Protein AF-N8VLY7-F1 (afdb_monomer)

Radius of gyration: 19.01 Å; Cα contacts (8 Å, |Δi|>4): 246; chains: 1; bounding box: 43×50×46 Å

Solvent-accessible surface area (backbone atoms only — not comparable to full-atom values): 11702 Å² total; per-residue (Å²): 130,82,80,86,64,68,32,38,41,89,72,88,74,54,96,58,41,43,76,34,38,90,85,68,65,76,90,64,50,82,35,84,40,76,48,76,81,44,76,42,62,48,98,86,71,48,79,73,49,45,43,57,52,63,30,38,13,31,87,87,70,44,60,46,47,39,35,28,64,87,78,71,40,76,53,87,72,63,73,68,27,58,34,82,81,72,66,85,82,65,74,45,75,69,52,49,52,54,50,51,52,48,51,50,56,54,48,44,75,56,40,37,85,92,44,58,77,61,10,61,68,42,67,75,39,56,63,41,47,62,40,76,43,96,88,68,49,76,48,76,46,35,67,67,56,47,53,58,51,54,53,51,55,66,51,42,94,72,78,80,86,88,79,69,70,73,62,59,50,47,64,65,50,44,70,79,80,61,90,60,73,59,70,55,74,78,81,134

Structure (mmCIF, N/CA/C/O backbone):
data_AF-N8VLY7-F1
#
_entry.id   AF-N8VLY7-F1
#
loop_
_atom_site.group_PDB
_atom_site.id
_atom_site.type_symbol
_atom_site.label_atom_id
_atom_site.label_alt_id
_atom_site.label_comp_id
_atom_site.label_asym_id
_atom_site.label_entity_id
_atom_site.label_seq_id
_atom_site.pdbx_PDB_ins_code
_atom_site.Cartn_x
_atom_site.Cartn_y
_atom_site.Cartn_z
_atom_site.occupancy
_atom_site.B_iso_or_equiv
_atom_site.auth_seq_id
_atom_site.auth_comp_id
_atom_site.auth_asym_id
_atom_site.auth_atom_id
_atom_site.pdbx_PDB_model_num
ATOM 1 N N . MET A 1 1 ? 8.941 13.083 -22.404 1.00 44.31 1 MET A N 1
ATOM 2 C CA . MET A 1 1 ? 8.802 12.433 -21.093 1.00 44.31 1 MET A CA 1
ATOM 3 C C . MET A 1 1 ? 7.342 12.568 -20.745 1.00 44.31 1 MET A C 1
ATOM 5 O O . MET A 1 1 ? 6.871 13.695 -20.662 1.00 44.31 1 MET A O 1
ATOM 9 N N . THR A 1 2 ? 6.619 11.454 -20.742 1.00 55.00 2 THR A N 1
ATOM 10 C CA . THR A 1 2 ? 5.304 11.354 -20.106 1.00 55.00 2 THR A CA 1
ATOM 11 C C . THR A 1 2 ? 5.490 11.777 -18.651 1.00 55.00 2 THR A C 1
ATOM 13 O O . THR A 1 2 ? 6.461 11.367 -18.021 1.00 55.00 2 THR A O 1
ATOM 16 N N . GLU A 1 3 ? 4.675 12.712 -18.166 1.00 70.81 3 GLU A N 1
ATOM 17 C CA . GLU A 1 3 ? 4.737 13.125 -16.763 1.00 70.81 3 GLU A CA 1
ATOM 18 C C . GLU A 1 3 ? 4.365 11.917 -15.896 1.00 70.81 3 GLU A C 1
ATOM 20 O O . GLU A 1 3 ? 3.273 11.373 -16.055 1.00 70.81 3 GLU A O 1
ATOM 25 N N . THR A 1 4 ? 5.277 11.478 -15.025 1.00 78.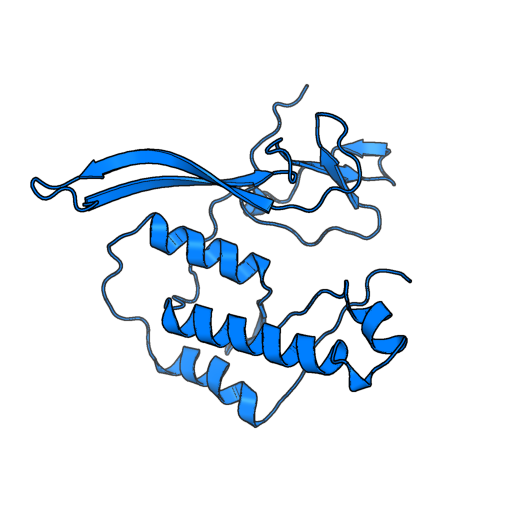19 4 THR A N 1
ATOM 26 C CA . THR A 1 4 ? 5.047 10.358 -14.105 1.00 78.19 4 THR A CA 1
ATOM 27 C C . THR A 1 4 ? 3.865 10.686 -13.199 1.00 78.19 4 THR A C 1
ATOM 29 O O . THR A 1 4 ? 3.908 11.648 -12.427 1.00 78.19 4 THR A O 1
ATOM 32 N N . GLN A 1 5 ? 2.792 9.904 -13.307 1.00 88.38 5 GLN A N 1
ATOM 33 C CA . GLN A 1 5 ? 1.601 10.073 -12.482 1.00 88.38 5 GLN A CA 1
ATOM 34 C C . GLN A 1 5 ? 1.769 9.359 -11.134 1.00 88.38 5 GLN A C 1
ATOM 36 O O . GLN A 1 5 ? 2.373 8.287 -11.077 1.00 88.38 5 GLN A O 1
ATOM 41 N N . PRO A 1 6 ? 1.245 9.927 -10.033 1.00 90.81 6 PRO A N 1
ATOM 42 C CA . PRO A 1 6 ? 1.350 9.304 -8.722 1.00 90.81 6 PRO A CA 1
ATOM 43 C C . PRO A 1 6 ? 0.508 8.027 -8.653 1.00 90.81 6 PRO A C 1
ATOM 45 O O . PRO A 1 6 ? -0.702 8.053 -8.873 1.00 90.81 6 PRO A O 1
ATOM 48 N N . ILE A 1 7 ? 1.151 6.925 -8.280 1.00 92.81 7 ILE A N 1
ATOM 49 C CA . ILE A 1 7 ? 0.500 5.639 -8.019 1.00 92.81 7 ILE A CA 1
ATOM 50 C C . ILE A 1 7 ? -0.117 5.696 -6.625 1.00 92.81 7 ILE A C 1
ATOM 52 O O . ILE A 1 7 ? 0.584 5.960 -5.653 1.00 92.81 7 ILE A O 1
ATOM 56 N N . ARG A 1 8 ? -1.420 5.465 -6.505 1.00 91.44 8 ARG A N 1
ATOM 57 C CA . ARG A 1 8 ? -2.160 5.533 -5.236 1.00 91.44 8 ARG A CA 1
ATOM 58 C C . ARG A 1 8 ? -2.463 4.162 -4.643 1.00 91.44 8 ARG A C 1
ATOM 60 O O . ARG A 1 8 ? -2.649 4.075 -3.434 1.00 91.44 8 ARG A O 1
ATOM 67 N N . GLN A 1 9 ? -2.476 3.122 -5.472 1.00 90.38 9 GLN A N 1
ATOM 68 C CA . GLN A 1 9 ? -2.708 1.734 -5.071 1.00 90.38 9 GLN A CA 1
ATOM 69 C C . GLN A 1 9 ? -1.658 0.846 -5.728 1.00 90.38 9 GLN A C 1
ATOM 71 O O . GLN A 1 9 ? -1.343 1.053 -6.902 1.00 90.38 9 GLN A O 1
ATOM 76 N N . LEU A 1 10 ? -1.126 -0.141 -5.007 1.00 89.62 10 LEU A N 1
ATOM 77 C CA . LEU A 1 10 ? -0.202 -1.091 -5.630 1.00 89.62 10 LEU A CA 1
ATOM 78 C C . LEU A 1 10 ? -0.963 -2.151 -6.441 1.00 89.62 10 LEU A C 1
ATOM 80 O O . LEU A 1 10 ? -1.831 -2.828 -5.883 1.00 89.62 10 LEU A O 1
ATOM 84 N N . PRO A 1 11 ? -0.637 -2.335 -7.734 1.00 87.81 11 PRO A N 1
ATOM 85 C CA . PRO A 1 11 ? -1.044 -3.514 -8.478 1.00 87.81 11 PRO A CA 1
ATOM 86 C C . PRO A 1 11 ? -0.145 -4.704 -8.127 1.00 87.81 11 PRO A C 1
ATOM 88 O O . PRO A 1 11 ? 0.977 -4.545 -7.639 1.00 87.81 11 PRO A O 1
ATOM 91 N N . GLU A 1 12 ? -0.628 -5.903 -8.434 1.00 85.19 12 GLU A N 1
ATOM 92 C CA . GLU A 1 12 ? 0.249 -7.064 -8.566 1.00 85.19 12 GLU A CA 1
ATOM 93 C C . GLU A 1 12 ? 1.073 -6.889 -9.845 1.00 85.19 12 GLU A C 1
ATOM 95 O O . GLU A 1 12 ? 0.516 -6.599 -10.905 1.00 85.19 12 GLU A O 1
ATOM 100 N N . LEU A 1 13 ? 2.396 -6.996 -9.726 1.00 88.19 13 LEU A N 1
ATOM 101 C CA . LEU A 1 13 ? 3.288 -6.944 -10.879 1.00 88.19 13 LEU A CA 1
ATOM 102 C C . LEU A 1 13 ? 3.373 -8.325 -11.524 1.00 88.19 13 LEU A C 1
ATOM 104 O O . LEU A 1 13 ? 3.359 -9.346 -10.839 1.00 88.19 13 LEU A O 1
ATOM 108 N N . GLU A 1 14 ? 3.482 -8.345 -12.845 1.00 89.19 14 GLU A N 1
ATOM 109 C CA . GLU A 1 14 ? 3.783 -9.565 -13.594 1.00 89.19 14 GLU A CA 1
ATOM 110 C C . GLU A 1 14 ? 5.271 -9.943 -13.449 1.00 89.19 14 GLU A C 1
ATOM 112 O O . GLU A 1 14 ? 6.102 -9.071 -13.222 1.00 89.19 14 GLU A O 1
ATOM 117 N N . ASP A 1 15 ? 5.641 -11.212 -13.661 1.00 89.81 15 ASP A N 1
ATOM 118 C CA . ASP A 1 15 ? 7.017 -11.719 -13.450 1.00 89.81 15 ASP A CA 1
ATOM 119 C C . ASP A 1 15 ? 8.112 -10.923 -14.194 1.00 89.81 15 ASP A C 1
ATOM 121 O O . ASP A 1 15 ? 9.256 -10.835 -13.753 1.00 89.81 15 ASP A O 1
ATOM 125 N N . HIS A 1 16 ? 7.778 -10.348 -15.351 1.00 91.75 16 HIS A N 1
ATOM 126 C CA . HIS A 1 16 ? 8.683 -9.524 -16.160 1.00 91.75 16 HIS A CA 1
ATOM 127 C C . HIS A 1 16 ? 8.723 -8.039 -15.750 1.00 91.75 16 HIS A C 1
ATOM 129 O O . HIS A 1 16 ? 9.505 -7.269 -16.315 1.00 91.75 16 HIS A O 1
ATOM 135 N N . GLN A 1 17 ? 7.892 -7.619 -14.795 1.00 92.94 17 GLN A N 1
ATOM 136 C CA . GLN A 1 17 ? 7.772 -6.239 -14.335 1.00 92.94 17 GLN A CA 1
ATOM 137 C C . GLN A 1 17 ? 8.498 -6.027 -13.010 1.00 92.94 17 GLN A C 1
ATOM 139 O O . GLN A 1 17 ? 8.474 -6.865 -12.115 1.00 92.94 17 GLN A O 1
ATOM 144 N N . GLU A 1 18 ? 9.106 -4.856 -12.857 1.00 92.25 18 GLU A N 1
ATOM 145 C CA . GLU A 1 18 ? 9.743 -4.453 -11.609 1.00 92.25 18 GLU A CA 1
ATOM 146 C C . GLU A 1 18 ? 9.474 -2.987 -11.275 1.00 92.25 18 GLU A C 1
ATOM 148 O O . GLU A 1 18 ? 9.250 -2.135 -12.144 1.00 92.25 18 GLU A O 1
ATOM 153 N N . TRP A 1 19 ? 9.523 -2.678 -9.980 1.00 92.88 19 TRP A N 1
ATOM 154 C CA . TRP A 1 19 ? 9.452 -1.304 -9.511 1.00 92.88 19 TRP A CA 1
ATOM 155 C C . TRP A 1 19 ? 10.696 -0.537 -9.932 1.00 92.88 19 TRP A C 1
ATOM 157 O O . TRP A 1 19 ? 11.818 -0.895 -9.580 1.00 92.88 19 TRP A O 1
ATOM 167 N N . ALA A 1 20 ? 10.479 0.580 -10.612 1.00 91.62 20 ALA A N 1
ATOM 168 C CA . ALA A 1 20 ? 11.518 1.486 -11.048 1.00 91.62 20 ALA A CA 1
ATOM 169 C C . ALA A 1 20 ? 11.329 2.867 -10.414 1.00 91.62 20 ALA A C 1
ATOM 171 O O . ALA A 1 20 ? 10.225 3.334 -10.136 1.00 91.62 20 ALA A O 1
ATOM 172 N N . CYS A 1 21 ? 12.448 3.528 -10.152 1.00 89.44 21 CYS A N 1
ATOM 173 C CA . CYS A 1 21 ? 12.490 4.865 -9.585 1.00 89.44 21 CYS A CA 1
ATOM 174 C C . CYS A 1 21 ? 13.114 5.780 -10.627 1.00 89.44 21 CYS A C 1
ATOM 176 O O . CYS A 1 21 ? 14.236 5.519 -11.065 1.00 89.44 21 CYS A O 1
ATOM 178 N N . ASP A 1 22 ? 12.442 6.880 -10.957 1.00 76.56 22 ASP A N 1
ATOM 179 C CA . ASP A 1 22 ? 12.894 7.828 -11.986 1.00 76.56 22 ASP A CA 1
ATOM 180 C C . ASP A 1 22 ? 14.299 8.401 -11.699 1.00 76.56 22 ASP A C 1
ATOM 182 O O . ASP A 1 22 ? 15.024 8.806 -12.607 1.00 76.56 22 ASP A O 1
ATOM 186 N N . ASN A 1 23 ? 14.719 8.379 -10.429 1.00 82.38 23 ASN A N 1
ATOM 187 C CA . ASN A 1 23 ? 16.036 8.828 -9.976 1.00 82.38 23 ASN A CA 1
ATOM 188 C C . ASN A 1 23 ? 17.087 7.699 -9.873 1.00 82.38 23 ASN A C 1
ATOM 190 O O . ASN A 1 23 ? 18.173 7.929 -9.340 1.00 82.38 23 ASN A O 1
ATOM 194 N N . GLY A 1 24 ? 16.789 6.488 -10.355 1.00 84.38 24 GLY A N 1
ATOM 195 C CA . GLY A 1 24 ? 17.738 5.370 -10.429 1.00 84.38 24 GLY A CA 1
ATOM 196 C C . GLY A 1 24 ? 18.098 4.739 -9.081 1.00 84.38 24 GLY A C 1
ATOM 197 O O . GLY A 1 24 ? 19.232 4.298 -8.891 1.00 84.38 24 GLY A O 1
ATOM 198 N N . CYS A 1 25 ? 17.172 4.725 -8.116 1.00 89.62 25 CYS A N 1
ATOM 199 C CA . CYS A 1 25 ? 17.391 4.026 -6.846 1.00 89.62 25 CYS A CA 1
ATOM 200 C C . CYS A 1 25 ? 17.493 2.504 -7.067 1.00 89.62 25 CYS A C 1
ATOM 202 O O . CYS A 1 25 ? 16.707 1.940 -7.815 1.00 89.62 25 CYS A O 1
ATOM 204 N N . SER A 1 26 ? 18.433 1.844 -6.388 1.00 86.25 26 SER A N 1
ATOM 205 C CA . SER A 1 26 ? 18.549 0.377 -6.336 1.00 86.25 26 SER A CA 1
ATOM 206 C C . SER A 1 26 ? 17.776 -0.202 -5.142 1.00 86.25 26 SER A C 1
ATOM 208 O O . SER A 1 26 ? 17.702 0.475 -4.116 1.00 86.25 26 SER A O 1
ATOM 210 N N . ASP A 1 27 ? 17.304 -1.453 -5.235 1.00 81.31 27 ASP A N 1
ATOM 211 C CA . ASP A 1 27 ? 16.544 -2.163 -4.176 1.00 81.31 27 ASP A CA 1
ATOM 212 C C . ASP A 1 27 ? 15.274 -1.398 -3.750 1.00 81.31 27 ASP A C 1
ATOM 214 O O . ASP A 1 27 ? 15.110 -0.930 -2.616 1.00 81.31 27 ASP A O 1
ATOM 218 N N . ILE A 1 28 ? 14.386 -1.191 -4.724 1.00 86.94 28 IL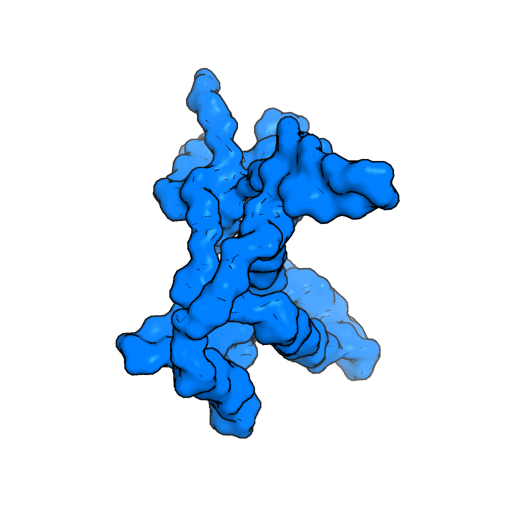E A N 1
ATOM 219 C CA . ILE A 1 28 ? 13.167 -0.406 -4.553 1.00 86.94 28 ILE A CA 1
ATOM 220 C C . ILE A 1 28 ? 12.110 -1.254 -3.855 1.00 86.94 28 ILE A C 1
ATOM 222 O O . ILE A 1 28 ? 11.689 -2.292 -4.353 1.00 86.94 28 ILE A O 1
ATOM 226 N N . LYS A 1 29 ? 11.636 -0.756 -2.714 1.00 86.62 29 LYS A N 1
ATOM 227 C CA . LYS A 1 29 ? 10.464 -1.283 -2.015 1.00 86.62 29 LYS A CA 1
ATOM 228 C C . LYS A 1 29 ? 9.435 -0.172 -1.953 1.00 86.62 29 LYS A C 1
ATOM 230 O O . LYS A 1 29 ? 9.745 0.879 -1.371 1.00 86.62 29 LYS A O 1
ATOM 235 N N . PRO A 1 30 ? 8.256 -0.370 -2.559 1.00 90.06 30 PRO A N 1
ATOM 236 C CA . PRO A 1 30 ? 7.206 0.618 -2.494 1.00 90.06 30 PRO A CA 1
ATOM 237 C C . PRO A 1 30 ? 6.852 0.966 -1.059 1.00 90.06 30 PRO A C 1
ATOM 239 O O . PRO A 1 30 ? 6.757 0.110 -0.181 1.00 90.06 30 PRO A O 1
ATOM 242 N N . ARG A 1 31 ? 6.670 2.259 -0.823 1.00 90.31 31 ARG A N 1
ATOM 243 C CA . ARG A 1 31 ? 6.257 2.795 0.463 1.00 90.31 31 ARG A CA 1
ATOM 244 C C . ARG A 1 31 ? 5.146 3.800 0.247 1.00 90.31 31 ARG A C 1
ATOM 246 O O . ARG A 1 31 ? 5.319 4.753 -0.516 1.00 90.31 31 ARG A O 1
ATOM 253 N N . LEU A 1 32 ? 4.055 3.622 0.986 1.00 90.00 32 LEU A N 1
ATOM 254 C CA . LEU A 1 32 ? 2.981 4.599 1.031 1.00 90.00 32 LEU A CA 1
ATOM 255 C C . LEU A 1 32 ? 3.505 5.891 1.675 1.00 90.00 32 LEU A C 1
ATOM 257 O O . LEU A 1 32 ? 3.907 5.926 2.842 1.00 90.00 32 LEU A O 1
ATOM 261 N N . PHE A 1 33 ? 3.563 6.946 0.875 1.00 90.44 33 PHE A N 1
ATOM 262 C CA . PHE A 1 33 ? 3.911 8.292 1.289 1.00 90.44 33 PHE A CA 1
ATOM 263 C C . PHE A 1 33 ? 2.644 9.080 1.598 1.00 90.44 33 PHE A C 1
ATOM 265 O O . PHE A 1 33 ? 1.606 8.876 0.975 1.00 90.44 33 PHE A O 1
ATOM 272 N N . ARG A 1 34 ? 2.747 10.005 2.556 1.00 88.62 34 ARG A N 1
ATOM 273 C CA . ARG A 1 34 ? 1.644 10.855 3.001 1.00 88.62 34 ARG A CA 1
ATOM 274 C C . ARG A 1 34 ? 2.070 12.315 2.971 1.00 88.62 34 ARG A C 1
ATOM 276 O O . ARG A 1 34 ? 2.950 12.719 3.731 1.00 88.62 34 ARG A O 1
ATOM 283 N N . ASN A 1 35 ? 1.404 13.104 2.138 1.00 88.31 35 ASN A N 1
ATOM 284 C CA . ASN A 1 35 ? 1.662 14.525 1.952 1.00 88.31 35 ASN A CA 1
ATOM 285 C C . ASN A 1 35 ? 0.549 15.366 2.589 1.00 88.31 35 ASN A C 1
ATOM 287 O O . ASN A 1 35 ? -0.533 15.480 2.019 1.00 88.31 35 ASN A O 1
ATOM 291 N N . VAL A 1 36 ? 0.793 15.966 3.757 1.00 87.94 36 VAL A N 1
ATOM 292 C CA . VAL A 1 36 ? -0.184 16.869 4.394 1.00 87.94 36 VAL A CA 1
ATOM 293 C C . VAL A 1 36 ? -0.084 18.248 3.769 1.00 87.94 36 VAL A C 1
ATOM 295 O O . VAL A 1 36 ? 0.958 18.893 3.859 1.00 87.94 36 VAL A O 1
ATOM 298 N N . PHE A 1 37 ? -1.183 18.726 3.197 1.00 88.75 37 PHE A N 1
ATOM 299 C CA . PHE A 1 37 ? -1.229 20.038 2.551 1.00 88.75 37 PHE A CA 1
ATOM 300 C C . PHE A 1 37 ? -2.202 21.011 3.227 1.00 88.75 37 PHE A C 1
ATOM 302 O O . PHE A 1 37 ? -2.159 22.210 2.949 1.00 88.75 37 PHE A O 1
ATOM 309 N N . SER A 1 38 ? -3.065 20.537 4.131 1.00 87.12 38 SER A N 1
ATOM 310 C CA . SER A 1 38 ? -3.926 21.408 4.931 1.00 87.12 38 SER A CA 1
ATOM 311 C C . SER A 1 38 ? -4.160 20.840 6.321 1.00 87.12 38 SER A C 1
ATOM 313 O O . SER A 1 38 ? -4.435 19.656 6.478 1.00 87.12 38 SER A O 1
ATOM 315 N N . GLU A 1 39 ? -4.104 21.702 7.329 1.00 90.44 39 GLU A N 1
ATOM 316 C CA . GLU A 1 39 ? -4.452 21.366 8.704 1.00 90.44 39 GLU A CA 1
ATOM 317 C C . GLU A 1 39 ? -5.246 22.512 9.325 1.00 90.44 39 GLU A C 1
ATOM 319 O O . GLU A 1 39 ? -5.008 23.690 9.043 1.00 90.44 39 GLU A O 1
ATOM 324 N N . SER A 1 40 ? -6.166 22.172 10.220 1.00 88.06 40 SER A N 1
ATOM 325 C CA . SER A 1 40 ? -6.847 23.136 11.076 1.00 88.06 40 SER A CA 1
ATOM 326 C C . SER A 1 40 ? -6.844 22.663 12.521 1.00 88.06 40 SER A C 1
ATOM 328 O O . SER A 1 40 ? -6.833 21.465 12.810 1.00 88.06 40 SER A O 1
ATOM 330 N N . TRP A 1 41 ? -6.849 23.629 13.431 1.00 91.00 41 TRP A N 1
ATOM 331 C CA . TRP A 1 41 ? -6.661 23.419 14.860 1.00 91.00 41 TRP A CA 1
ATOM 332 C C . TRP A 1 41 ? -7.701 24.231 15.629 1.00 91.00 41 TRP A C 1
ATOM 334 O O . TRP A 1 41 ? -8.086 25.322 15.195 1.00 91.00 41 TRP A O 1
ATOM 344 N N . ASP A 1 42 ? -8.171 23.707 16.756 1.00 91.00 42 ASP A N 1
ATOM 345 C CA . ASP A 1 42 ? -9.019 24.458 17.672 1.00 91.00 42 ASP A CA 1
ATOM 346 C C . ASP A 1 42 ? -8.197 25.413 18.550 1.00 91.00 42 ASP A C 1
ATOM 348 O O . ASP A 1 42 ? -6.972 25.516 18.454 1.00 91.00 42 ASP A O 1
ATOM 352 N N . LYS A 1 43 ? -8.898 26.151 19.415 1.00 90.06 43 LYS A N 1
ATOM 353 C CA . LYS A 1 43 ? -8.284 27.138 20.314 1.00 90.06 43 LYS A CA 1
ATOM 354 C C . LYS A 1 43 ? -7.399 26.506 21.391 1.00 90.06 43 LYS A C 1
ATOM 356 O O . LYS A 1 43 ? -6.569 27.214 21.955 1.00 90.06 43 LYS A O 1
ATOM 361 N N . ASP A 1 44 ? -7.573 25.214 21.651 1.00 93.19 44 ASP A N 1
ATOM 362 C CA . ASP A 1 44 ? -6.833 24.445 22.648 1.00 93.19 44 ASP A CA 1
ATOM 363 C C . ASP A 1 44 ? -5.650 23.685 22.015 1.00 93.19 44 ASP A C 1
ATOM 365 O O . ASP A 1 44 ? -4.932 22.958 22.701 1.00 93.19 44 ASP A O 1
ATOM 369 N N . GLY A 1 45 ? -5.408 23.873 20.710 1.00 85.31 45 GLY A N 1
ATOM 370 C CA . GLY A 1 45 ? -4.326 23.220 19.976 1.00 85.31 45 GLY A CA 1
ATOM 371 C C . GLY A 1 45 ? -4.627 21.767 19.607 1.00 85.31 45 GLY A C 1
ATOM 372 O O . GLY A 1 45 ? -3.707 21.020 19.275 1.00 85.31 45 GLY A O 1
ATOM 373 N N . LYS A 1 46 ? -5.893 21.344 19.642 1.00 84.06 46 LYS A N 1
ATOM 374 C CA . LYS A 1 46 ? -6.323 20.040 19.133 1.00 84.06 46 LYS A CA 1
ATOM 375 C C . LYS A 1 46 ? -6.612 20.145 17.636 1.00 84.06 46 LYS A C 1
ATOM 377 O O . LYS A 1 46 ? -7.316 21.045 17.182 1.00 84.06 46 LYS A O 1
ATOM 382 N N . LYS A 1 47 ? -6.074 19.202 16.861 1.00 82.88 47 LYS A N 1
ATOM 383 C CA . LYS A 1 47 ? -6.306 19.107 15.415 1.00 82.88 47 LYS A CA 1
ATOM 384 C C . LYS A 1 47 ? -7.791 18.844 15.144 1.00 82.88 47 LYS A C 1
ATOM 386 O O . LYS A 1 47 ? -8.361 17.909 15.705 1.00 82.88 47 LYS A O 1
ATOM 391 N N . LEU A 1 48 ? -8.402 19.687 14.316 1.00 79.88 48 LEU A N 1
ATOM 392 C CA . LEU A 1 48 ? -9.811 19.599 13.920 1.00 79.88 48 LEU A CA 1
ATOM 393 C C . LEU A 1 48 ? -9.978 18.883 12.584 1.00 79.88 48 LEU A C 1
ATOM 395 O O . LEU A 1 48 ? -10.804 17.985 12.468 1.00 79.88 48 LEU A O 1
ATOM 399 N N . HIS A 1 49 ? -9.189 19.284 11.589 1.00 77.56 49 HIS A N 1
ATOM 400 C CA . HIS A 1 49 ? -9.220 18.705 10.251 1.00 77.56 49 HIS A CA 1
ATOM 401 C C . HIS A 1 49 ? -7.814 18.626 9.680 1.00 77.56 49 HIS A C 1
ATOM 403 O O . HIS A 1 49 ? -6.964 19.465 9.984 1.00 77.56 49 HIS A O 1
ATOM 409 N N . GLU A 1 50 ? -7.612 17.648 8.813 1.00 83.19 50 GLU A N 1
ATOM 410 C CA . GLU A 1 50 ? -6.398 17.450 8.047 1.00 83.19 50 GLU A CA 1
ATOM 411 C C . GLU A 1 50 ? -6.781 16.995 6.645 1.00 83.19 50 GLU A C 1
ATOM 413 O O . GLU A 1 50 ? -7.670 16.164 6.488 1.00 83.19 50 GLU A O 1
ATOM 418 N N . LEU A 1 51 ? -6.119 17.559 5.640 1.00 79.81 51 LEU A N 1
ATOM 419 C CA . LEU A 1 51 ? -6.182 17.084 4.268 1.00 79.81 51 LEU A CA 1
ATOM 420 C C . LEU A 1 51 ? -4.780 16.637 3.863 1.00 79.81 51 LEU A C 1
ATOM 422 O O . LEU A 1 51 ? -3.807 17.395 3.990 1.00 79.81 51 LEU A O 1
ATOM 426 N N . ALA A 1 52 ? -4.691 15.396 3.397 1.00 85.44 52 ALA A N 1
ATOM 427 C CA . ALA A 1 52 ? -3.446 14.779 2.983 1.00 85.44 52 ALA A CA 1
ATOM 428 C C . ALA A 1 52 ? -3.651 13.898 1.749 1.00 85.44 52 ALA A C 1
ATOM 430 O O . ALA A 1 52 ? -4.656 13.199 1.647 1.00 85.44 52 ALA A O 1
ATOM 431 N N . GLU A 1 53 ? -2.677 13.905 0.843 1.00 87.12 53 GLU A N 1
ATOM 432 C CA . GLU A 1 53 ? -2.613 12.967 -0.280 1.00 87.12 53 GLU A CA 1
ATOM 433 C C . GLU A 1 53 ? -1.778 11.752 0.111 1.00 87.12 53 GLU A C 1
ATOM 435 O O . GLU A 1 53 ? -0.815 11.874 0.876 1.00 87.12 53 GLU A O 1
ATOM 440 N N . HIS A 1 54 ? -2.126 10.593 -0.444 1.00 89.94 54 HIS A N 1
ATOM 441 C CA . HIS A 1 54 ? -1.376 9.358 -0.258 1.00 89.94 54 HIS A CA 1
ATOM 442 C C . HIS A 1 54 ? -1.027 8.754 -1.614 1.00 89.94 54 HIS A C 1
ATOM 444 O O . HIS A 1 54 ? -1.888 8.663 -2.489 1.00 89.94 54 HIS A O 1
ATOM 450 N N . TYR A 1 55 ? 0.240 8.388 -1.789 1.00 91.88 55 TYR A N 1
ATOM 451 C CA . TYR A 1 55 ? 0.756 7.778 -3.013 1.00 91.88 55 TYR A CA 1
ATOM 452 C C . TYR A 1 55 ? 2.043 7.006 -2.731 1.00 91.88 55 TYR A C 1
ATOM 454 O O . TYR A 1 55 ? 2.719 7.239 -1.731 1.00 91.88 55 TYR A O 1
ATOM 462 N N . TYR A 1 56 ? 2.400 6.080 -3.608 1.00 92.62 56 TYR A N 1
ATOM 463 C CA . TYR A 1 56 ? 3.566 5.229 -3.467 1.00 92.62 56 TYR A CA 1
ATOM 464 C C . TYR A 1 56 ? 4.833 5.902 -3.981 1.00 92.62 56 TYR A C 1
ATOM 466 O O . TYR A 1 56 ? 4.876 6.534 -5.037 1.00 92.62 56 TYR A O 1
ATOM 474 N N . THR A 1 57 ? 5.889 5.747 -3.190 1.00 92.81 57 THR A N 1
ATOM 475 C CA . THR A 1 57 ? 7.233 6.244 -3.479 1.00 92.81 57 THR A CA 1
ATOM 476 C C . THR A 1 57 ? 8.261 5.165 -3.177 1.00 92.81 57 THR A C 1
ATOM 478 O O . THR A 1 57 ? 7.978 4.205 -2.455 1.00 92.81 57 THR A O 1
ATOM 481 N N . CYS A 1 58 ? 9.480 5.328 -3.684 1.00 91.62 58 CYS A N 1
ATOM 482 C CA . CYS A 1 58 ? 10.609 4.585 -3.142 1.00 91.62 58 CYS A CA 1
ATOM 483 C C . CYS A 1 58 ? 10.916 5.065 -1.715 1.00 91.62 58 CYS A C 1
ATOM 485 O O . CYS A 1 58 ? 10.444 6.103 -1.249 1.00 91.62 58 CYS A O 1
ATOM 487 N N . GLN A 1 59 ? 11.795 4.361 -1.015 1.00 88.94 59 GLN A N 1
ATOM 488 C CA . GLN A 1 59 ? 12.165 4.665 0.368 1.00 88.94 59 GLN A CA 1
ATOM 489 C C . GLN A 1 59 ? 12.819 6.053 0.538 1.00 88.94 59 GLN A C 1
ATOM 491 O O . GLN A 1 59 ? 12.888 6.556 1.659 1.00 88.94 59 GLN A O 1
ATOM 496 N N . GLN A 1 60 ? 13.276 6.671 -0.559 1.00 89.06 60 GLN A N 1
ATOM 497 C CA . GLN A 1 60 ? 13.829 8.031 -0.607 1.00 89.06 60 GLN A CA 1
ATOM 498 C C . GLN A 1 60 ? 12.783 9.112 -0.950 1.00 89.06 60 GLN A C 1
ATOM 500 O O . GLN A 1 60 ? 13.131 10.286 -1.027 1.00 89.06 60 GLN A O 1
ATOM 505 N N . GLY A 1 61 ? 11.512 8.747 -1.149 1.00 89.38 61 GLY A N 1
ATOM 506 C CA . GLY A 1 61 ? 10.423 9.689 -1.434 1.00 89.38 61 GLY A CA 1
ATOM 507 C C . GLY A 1 61 ? 10.289 10.105 -2.903 1.00 89.38 61 GLY A C 1
ATOM 508 O O . GLY A 1 61 ? 9.615 11.089 -3.193 1.00 89.38 61 GLY A O 1
ATOM 509 N N . HIS A 1 62 ? 10.920 9.388 -3.836 1.00 91.38 62 HIS A N 1
ATOM 510 C CA . HIS A 1 62 ? 10.722 9.604 -5.273 1.00 91.38 62 HIS A CA 1
ATOM 511 C C . HIS A 1 62 ? 9.517 8.811 -5.775 1.00 91.38 62 HIS A C 1
ATOM 513 O O . HIS A 1 62 ? 9.280 7.704 -5.288 1.00 91.38 62 HIS A O 1
ATOM 519 N N . LEU A 1 63 ? 8.789 9.350 -6.756 1.00 91.19 63 LEU A N 1
ATOM 520 C CA . LEU A 1 63 ? 7.692 8.625 -7.395 1.00 91.19 63 LEU A CA 1
ATOM 521 C C . LEU A 1 63 ? 8.195 7.334 -8.042 1.00 91.19 63 LEU A C 1
ATOM 523 O O . LEU A 1 63 ? 9.337 7.249 -8.505 1.00 91.19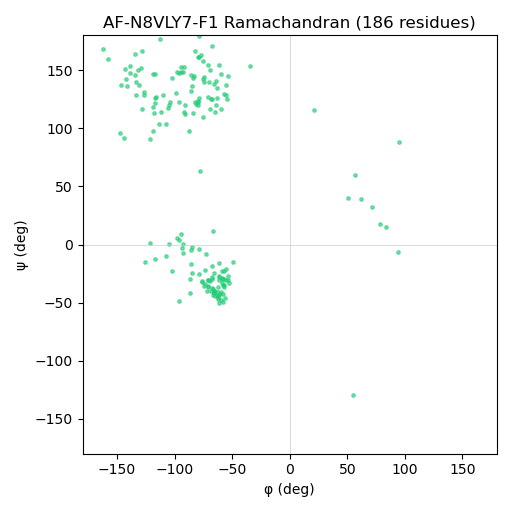 63 LEU A O 1
ATOM 527 N N . LEU A 1 64 ? 7.324 6.331 -8.011 1.00 92.19 64 LEU A N 1
ATOM 528 C CA . LEU A 1 64 ? 7.563 5.046 -8.640 1.00 92.19 64 LEU A CA 1
ATOM 529 C C . LEU A 1 64 ? 6.924 4.992 -10.019 1.00 92.19 64 LEU A C 1
ATOM 531 O O . LEU A 1 64 ? 5.854 5.552 -10.243 1.00 92.19 64 LEU A O 1
ATOM 535 N N . SER A 1 65 ? 7.590 4.240 -10.880 1.00 92.56 65 SER A N 1
ATOM 536 C CA . SER A 1 65 ? 7.148 3.805 -12.196 1.00 92.56 65 SER A CA 1
ATOM 537 C C . SER A 1 65 ? 7.326 2.283 -12.265 1.00 92.56 65 SER A C 1
ATOM 539 O O . SER A 1 65 ? 8.016 1.701 -11.423 1.00 92.56 65 SER A O 1
ATOM 541 N N . VAL A 1 66 ? 6.739 1.622 -13.260 1.00 93.06 66 VAL A N 1
ATOM 542 C CA . VAL A 1 66 ? 6.967 0.187 -13.498 1.00 93.06 66 VAL A CA 1
ATOM 543 C C . VAL A 1 66 ? 7.766 0.008 -14.776 1.00 93.06 66 VAL A C 1
ATOM 545 O O . VAL A 1 66 ? 7.433 0.589 -15.809 1.00 93.06 66 VAL A O 1
ATOM 548 N N . TRP A 1 67 ? 8.845 -0.763 -14.683 1.00 92.44 67 TRP A N 1
ATOM 549 C CA . TRP A 1 67 ? 9.655 -1.178 -15.819 1.00 92.44 67 TRP A CA 1
ATOM 550 C C . TRP A 1 67 ? 9.260 -2.591 -16.231 1.00 92.44 67 TRP A C 1
ATOM 552 O O . TRP A 1 67 ? 9.192 -3.480 -15.390 1.00 92.44 67 TRP A O 1
ATOM 562 N N . ASP A 1 68 ? 9.013 -2.793 -17.520 1.00 94.62 68 ASP A N 1
ATOM 563 C CA . ASP A 1 68 ? 8.718 -4.089 -18.119 1.00 94.62 68 ASP A CA 1
ATOM 564 C C . ASP A 1 68 ? 9.945 -4.557 -18.913 1.00 94.62 68 ASP A C 1
A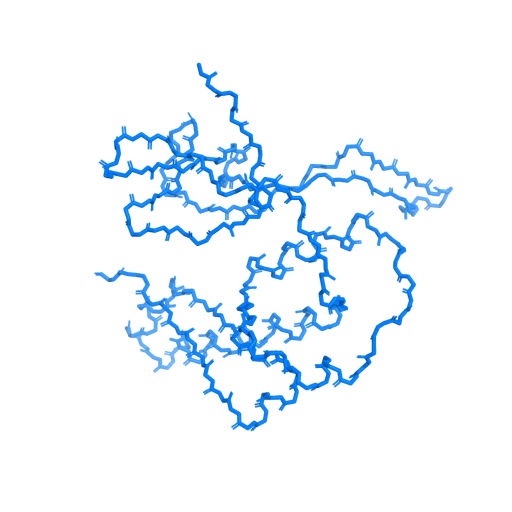TOM 566 O O . ASP A 1 68 ? 10.388 -3.911 -19.873 1.00 94.62 68 ASP A O 1
ATOM 570 N N . ASN A 1 69 ? 10.516 -5.683 -18.486 1.00 93.25 69 ASN A N 1
ATOM 571 C CA . ASN A 1 69 ? 11.718 -6.255 -19.078 1.00 93.25 69 ASN A CA 1
ATOM 572 C C . ASN A 1 69 ? 11.484 -6.841 -20.474 1.00 93.25 69 ASN A C 1
ATOM 574 O O . ASN A 1 69 ? 12.398 -6.792 -21.302 1.00 93.25 69 ASN A O 1
ATOM 578 N N . ASP A 1 70 ? 10.284 -7.343 -20.765 1.00 95.12 70 ASP A N 1
ATOM 579 C CA . ASP A 1 70 ? 9.954 -7.904 -22.077 1.00 95.12 70 ASP A CA 1
ATOM 580 C C . ASP A 1 70 ? 9.761 -6.796 -23.114 1.00 95.12 70 ASP A C 1
ATOM 582 O O . ASP A 1 70 ? 10.160 -6.933 -24.276 1.00 95.12 70 ASP A O 1
ATOM 586 N N . GLN A 1 71 ? 9.194 -5.665 -22.691 1.00 91.94 71 GLN A N 1
ATOM 587 C CA . GLN A 1 71 ? 9.003 -4.495 -23.551 1.00 91.94 71 GLN A CA 1
ATOM 588 C C . GLN A 1 71 ? 10.236 -3.583 -23.601 1.00 91.94 71 GLN A C 1
ATOM 590 O O . GLN A 1 71 ? 10.363 -2.764 -24.517 1.00 91.94 71 GLN A O 1
ATOM 595 N N . GLY A 1 72 ? 11.161 -3.728 -22.646 1.00 92.06 72 GLY A N 1
ATOM 596 C CA . GLY A 1 72 ? 12.353 -2.892 -22.524 1.00 92.06 72 GLY A CA 1
ATOM 597 C C . GLY A 1 72 ? 12.004 -1.423 -22.287 1.00 92.06 72 GLY A C 1
ATOM 598 O O . GLY A 1 72 ? 12.633 -0.534 -22.875 1.00 92.06 72 GLY A O 1
ATOM 599 N N . GLY A 1 73 ? 10.971 -1.166 -21.483 1.00 91.62 73 GLY A N 1
ATOM 600 C CA . GLY A 1 73 ? 10.412 0.167 -21.308 1.00 91.62 73 GLY A CA 1
ATOM 601 C C . GLY A 1 73 ? 9.544 0.312 -20.066 1.00 91.62 73 GLY A C 1
ATOM 602 O O . GLY A 1 73 ? 9.169 -0.663 -19.423 1.00 91.62 73 GLY A O 1
ATOM 603 N N . TYR A 1 74 ? 9.214 1.562 -19.748 1.00 90.88 74 TYR A N 1
ATOM 604 C CA . TYR A 1 74 ? 8.217 1.865 -18.728 1.00 90.88 74 TYR A CA 1
ATOM 605 C C . TYR A 1 74 ? 6.818 1.592 -19.265 1.00 90.88 74 TYR A C 1
ATOM 607 O O . TYR A 1 74 ? 6.522 1.937 -20.413 1.00 90.88 74 TYR A O 1
ATOM 615 N N . VAL A 1 75 ? 5.974 1.019 -18.416 1.00 92.06 75 VAL A N 1
ATOM 616 C CA . VAL A 1 75 ? 4.580 0.711 -18.735 1.00 92.06 75 VAL A CA 1
ATOM 617 C C . VAL A 1 75 ? 3.640 1.499 -17.836 1.00 92.06 75 VAL A C 1
ATOM 619 O O . VAL A 1 75 ? 3.948 1.776 -16.674 1.00 92.06 75 VAL A O 1
ATOM 622 N N . ASP A 1 76 ? 2.493 1.863 -18.398 1.00 90.81 76 ASP A N 1
ATOM 623 C CA . ASP A 1 76 ? 1.394 2.423 -17.624 1.00 90.81 76 ASP A CA 1
ATOM 624 C C . ASP A 1 76 ? 0.707 1.297 -16.845 1.00 90.81 76 ASP A C 1
ATOM 626 O O . ASP A 1 76 ? 0.567 0.170 -17.330 1.00 90.81 76 ASP A O 1
ATOM 630 N N . LEU A 1 77 ? 0.284 1.611 -15.627 1.00 91.06 77 LEU A N 1
ATOM 631 C CA . LEU A 1 77 ? -0.489 0.701 -14.796 1.00 91.06 77 LEU A CA 1
ATOM 632 C C . LEU A 1 77 ? -1.977 0.746 -15.177 1.00 91.06 77 LEU A C 1
ATOM 634 O O . LEU A 1 77 ? -2.412 1.670 -15.866 1.00 91.06 77 LEU A O 1
ATOM 638 N N . PRO A 1 78 ? -2.785 -0.223 -14.715 1.00 91.06 78 PRO A N 1
ATOM 639 C CA . PRO A 1 78 ? -4.237 -0.112 -14.794 1.00 91.06 78 PRO A CA 1
ATOM 640 C C . PRO A 1 78 ? -4.734 1.197 -14.163 1.00 91.06 78 PRO A C 1
ATOM 642 O O . PRO A 1 78 ? -4.181 1.650 -13.157 1.00 91.06 78 PRO A O 1
ATOM 645 N N . ASP A 1 79 ? -5.791 1.790 -14.728 1.00 90.94 79 ASP A N 1
ATOM 646 C CA . ASP A 1 79 ? -6.340 3.083 -14.288 1.00 90.94 79 ASP A CA 1
ATOM 647 C C . ASP A 1 79 ? -6.650 3.104 -12.781 1.00 90.94 79 ASP A C 1
ATOM 649 O O . ASP A 1 79 ? -6.501 4.132 -12.116 1.00 90.94 79 ASP A O 1
ATOM 653 N N . GLU A 1 80 ? -7.047 1.959 -12.224 1.00 90.25 80 GLU A N 1
ATOM 654 C CA . GLU A 1 80 ? -7.345 1.774 -10.807 1.00 90.25 80 GLU A CA 1
ATOM 655 C C . GLU A 1 80 ? -6.141 2.095 -9.907 1.00 90.25 80 GLU A C 1
ATOM 657 O O . GLU A 1 80 ? -6.319 2.637 -8.815 1.00 90.25 80 GLU A O 1
ATOM 662 N N . ALA A 1 81 ? -4.913 1.830 -10.366 1.00 91.75 81 ALA A N 1
ATOM 663 C CA . ALA A 1 81 ? -3.691 2.094 -9.607 1.00 91.75 81 ALA A CA 1
ATOM 664 C C . ALA A 1 81 ? -3.455 3.595 -9.370 1.00 91.75 81 ALA A C 1
ATOM 666 O O . ALA A 1 81 ? -2.804 3.978 -8.396 1.00 91.75 81 ALA A O 1
ATOM 667 N N . TYR A 1 82 ? -4.003 4.457 -10.230 1.00 91.81 82 TYR A N 1
ATOM 668 C CA . TYR A 1 82 ? -3.875 5.914 -10.138 1.00 91.81 82 TYR A CA 1
ATOM 669 C C . TYR A 1 82 ? -5.025 6.579 -9.368 1.00 91.81 82 TYR A C 1
ATOM 671 O O . TYR A 1 82 ? -4.973 7.779 -9.083 1.00 91.81 82 TYR A O 1
ATOM 679 N N . GLN A 1 83 ? -6.065 5.823 -9.014 1.00 88.94 83 GLN A N 1
ATOM 680 C CA . GLN A 1 83 ? -7.242 6.328 -8.308 1.00 88.94 83 GLN A CA 1
ATOM 681 C C . GLN A 1 83 ? -7.107 6.139 -6.796 1.00 88.94 83 GLN A C 1
ATOM 683 O O . GLN A 1 83 ? -6.417 5.239 -6.323 1.00 88.94 83 GLN A O 1
ATOM 688 N N . GLU A 1 84 ? -7.762 6.988 -6.002 1.00 83.12 84 GLU A N 1
ATOM 689 C CA . GLU A 1 84 ? -7.838 6.761 -4.554 1.00 83.12 84 GLU A CA 1
ATOM 690 C C . GLU A 1 84 ? -8.585 5.460 -4.260 1.00 83.12 84 GLU A C 1
ATOM 692 O O . GLU A 1 84 ? -9.626 5.184 -4.856 1.00 83.12 84 GLU A O 1
ATOM 697 N N . ARG A 1 85 ? -8.041 4.652 -3.345 1.00 84.50 85 ARG A N 1
ATOM 698 C CA . ARG A 1 85 ? -8.728 3.448 -2.886 1.00 84.50 85 ARG A CA 1
ATOM 699 C C . ARG A 1 85 ? -9.935 3.846 -2.050 1.00 84.50 85 ARG A C 1
ATOM 701 O O . ARG A 1 85 ? -9.860 4.757 -1.231 1.00 84.50 85 ARG A O 1
ATOM 708 N N . GLU A 1 86 ? -11.034 3.129 -2.221 1.00 82.94 86 GLU A N 1
ATOM 709 C CA . GLU A 1 86 ? -12.213 3.278 -1.378 1.00 82.94 86 GLU A CA 1
ATOM 710 C C . GLU A 1 86 ? -12.231 2.195 -0.295 1.00 82.94 86 GLU A C 1
ATOM 712 O O . GLU A 1 86 ? -11.807 1.059 -0.519 1.00 82.94 86 GLU A O 1
ATOM 717 N N . ASN A 1 87 ? -12.782 2.514 0.879 1.00 80.19 87 ASN A N 1
ATOM 718 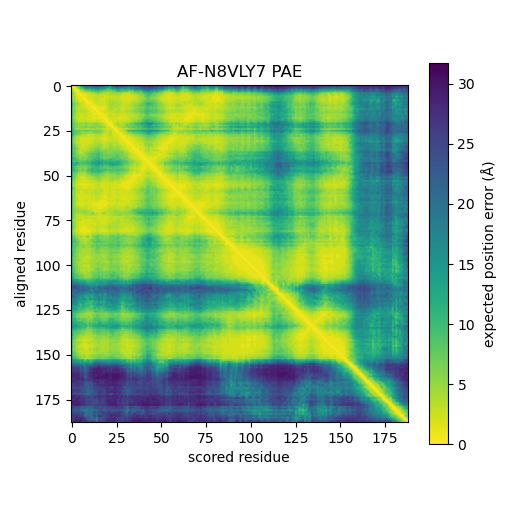C CA . ASN A 1 87 ? -13.097 1.504 1.889 1.00 80.19 87 ASN A CA 1
ATOM 719 C C . ASN A 1 87 ? -14.386 0.765 1.510 1.00 80.19 87 ASN A C 1
ATOM 721 O O . ASN A 1 87 ? -15.394 0.843 2.209 1.00 80.19 87 ASN A O 1
ATOM 725 N N . THR A 1 88 ? -14.359 0.063 0.376 1.00 77.19 88 THR A N 1
ATOM 726 C CA . THR A 1 88 ? -15.523 -0.607 -0.223 1.00 77.19 88 THR A CA 1
ATOM 727 C C . THR A 1 88 ? -16.203 -1.576 0.749 1.00 77.19 88 THR A C 1
ATOM 729 O O . THR A 1 88 ? -17.420 -1.745 0.708 1.00 77.19 88 THR A O 1
ATOM 732 N N . TYR A 1 89 ? -15.431 -2.170 1.663 1.00 75.75 89 TYR A N 1
ATOM 733 C CA . TYR A 1 89 ? -15.913 -3.128 2.663 1.00 75.75 89 TYR A CA 1
ATOM 734 C C . TYR A 1 89 ? -16.172 -2.512 4.045 1.00 75.75 89 TYR A C 1
ATOM 736 O O . TYR A 1 89 ? -16.491 -3.241 4.980 1.00 75.75 89 TYR A O 1
ATOM 744 N N . ASN A 1 90 ? -16.059 -1.186 4.184 1.00 77.56 90 ASN A N 1
ATOM 745 C CA . ASN A 1 90 ? -16.308 -0.437 5.419 1.00 77.56 90 ASN A CA 1
ATOM 746 C C . ASN A 1 90 ? -15.577 -0.994 6.654 1.00 77.56 90 ASN A C 1
ATOM 748 O O . ASN A 1 90 ? -16.134 -1.019 7.753 1.00 77.56 90 ASN A O 1
ATOM 752 N N . PHE A 1 91 ? -14.324 -1.429 6.493 1.00 79.62 91 PHE A N 1
ATOM 753 C CA . PHE A 1 91 ? -13.504 -1.876 7.618 1.00 79.62 91 PHE A CA 1
ATOM 754 C C . PHE A 1 91 ? -13.381 -0.771 8.659 1.00 79.62 91 PHE A C 1
ATOM 756 O O . PHE A 1 91 ? -13.006 0.340 8.307 1.00 79.62 91 PHE A O 1
ATOM 763 N N . SER A 1 92 ? -13.639 -1.068 9.930 1.00 83.00 92 SER A N 1
ATOM 764 C CA . SER A 1 92 ? -13.343 -0.170 11.046 1.00 83.00 92 SER A CA 1
ATOM 765 C C . SER A 1 92 ? -11.861 -0.234 11.441 1.00 83.00 92 SER A C 1
ATOM 767 O O . SER A 1 92 ? -11.178 -1.222 11.172 1.00 83.00 92 SER A O 1
ATOM 769 N N . LEU A 1 93 ? -11.360 0.777 12.162 1.00 84.25 93 LEU A N 1
ATOM 770 C CA . LEU A 1 93 ? -9.989 0.762 12.703 1.00 84.25 93 LEU A CA 1
ATOM 771 C C . LEU A 1 93 ? -9.716 -0.452 13.611 1.00 84.25 93 LEU A C 1
ATOM 773 O O . LEU A 1 93 ? -8.614 -0.999 13.612 1.00 84.25 93 LEU A O 1
ATOM 777 N N . GLU A 1 94 ? -10.719 -0.905 14.370 1.00 81.69 94 GLU A N 1
ATOM 778 C CA . GLU A 1 94 ? -10.600 -2.106 15.204 1.00 81.69 94 GLU A CA 1
ATOM 779 C C . GLU A 1 94 ? -10.433 -3.367 14.345 1.00 81.69 94 GLU A C 1
ATOM 781 O O . GLU A 1 94 ? -9.586 -4.213 14.636 1.00 81.69 94 GLU A O 1
ATOM 786 N N . GLN A 1 95 ? -11.187 -3.467 13.248 1.00 82.62 95 GLN A N 1
ATOM 787 C CA . GLN A 1 95 ? -11.087 -4.583 12.310 1.00 82.62 95 GLN A CA 1
ATOM 788 C C . GLN A 1 95 ? -9.757 -4.574 11.554 1.00 82.62 95 GLN A C 1
ATOM 790 O O . GLN A 1 95 ? -9.145 -5.631 11.417 1.00 82.62 95 GLN A O 1
ATOM 795 N N . ILE A 1 96 ? -9.267 -3.404 11.134 1.00 86.50 96 ILE A N 1
ATOM 796 C CA . ILE A 1 96 ? -7.935 -3.260 10.526 1.00 86.50 96 ILE A CA 1
ATOM 797 C C . ILE A 1 96 ? -6.863 -3.770 11.491 1.00 86.50 96 ILE A C 1
ATOM 799 O O . ILE A 1 96 ? -6.057 -4.623 11.123 1.00 86.50 96 ILE A O 1
ATOM 803 N N . SER A 1 97 ? -6.898 -3.327 12.750 1.00 85.69 97 SER A N 1
ATOM 804 C CA . SER A 1 97 ? -5.968 -3.783 13.791 1.00 85.69 97 SER A CA 1
ATOM 805 C C . SER A 1 97 ? -6.028 -5.303 14.002 1.00 85.69 97 SER A C 1
ATOM 807 O O . SER A 1 97 ? -4.998 -5.979 14.070 1.00 85.69 97 SER A O 1
ATOM 809 N N . TYR A 1 98 ? -7.234 -5.875 14.026 1.00 86.19 98 TYR A N 1
ATOM 810 C CA . TYR A 1 98 ? -7.440 -7.319 14.142 1.00 86.19 98 TYR A CA 1
ATOM 811 C C . TYR A 1 98 ? -6.910 -8.118 12.937 1.00 86.19 98 TYR A C 1
ATOM 813 O O . TYR A 1 98 ? -6.345 -9.206 13.103 1.00 86.19 98 TYR A O 1
ATOM 821 N N . LEU A 1 99 ? -7.095 -7.606 11.718 1.00 85.12 99 LEU A N 1
ATOM 822 C CA . LEU A 1 99 ? -6.566 -8.209 10.492 1.00 85.12 99 LEU A CA 1
ATOM 823 C C . LEU A 1 99 ? -5.038 -8.142 10.471 1.00 85.12 99 LEU A C 1
ATOM 825 O O . LEU A 1 99 ? -4.396 -9.159 10.216 1.00 85.12 99 LEU A O 1
ATOM 829 N N . ARG A 1 100 ? -4.465 -6.996 10.850 1.00 89.44 100 ARG A N 1
ATOM 830 C CA . ARG A 1 100 ? -3.016 -6.783 10.935 1.00 89.44 100 ARG A CA 1
ATOM 831 C C . ARG A 1 100 ? -2.359 -7.753 11.909 1.00 89.44 100 ARG A C 1
ATOM 833 O O . ARG A 1 100 ? -1.427 -8.456 11.539 1.00 89.44 100 ARG A O 1
ATOM 840 N N . LYS A 1 101 ? -2.931 -7.895 13.108 1.00 86.44 101 LYS A N 1
ATOM 841 C CA . LYS A 1 101 ? -2.460 -8.867 14.102 1.00 86.44 101 LYS A CA 1
ATOM 842 C C . LYS A 1 101 ? -2.463 -10.301 13.566 1.00 86.44 101 LYS A C 1
ATOM 844 O O . LYS A 1 101 ? -1.593 -11.092 13.902 1.00 86.44 101 LYS A O 1
ATOM 849 N N . ALA A 1 102 ? -3.442 -10.659 12.745 1.00 83.19 102 ALA A N 1
ATOM 850 C CA . ALA A 1 102 ? -3.509 -12.007 12.196 1.00 83.19 102 ALA A CA 1
ATOM 851 C C . ALA A 1 102 ? -2.516 -12.257 11.067 1.00 83.19 102 ALA A C 1
ATOM 853 O O . ALA A 1 102 ? -2.034 -13.379 10.942 1.00 83.19 102 ALA A O 1
ATOM 854 N N . LEU A 1 103 ? -2.202 -11.230 10.273 1.00 83.94 103 LEU A N 1
ATOM 855 C CA . LEU A 1 103 ? -1.070 -11.284 9.352 1.00 83.94 103 LEU A CA 1
ATOM 856 C C . LEU A 1 103 ? 0.235 -11.490 10.133 1.00 83.94 103 LEU A C 1
ATOM 858 O O . LEU A 1 103 ? 1.021 -12.355 9.756 1.00 83.94 103 LEU A O 1
ATOM 862 N N . ASP A 1 104 ? 0.416 -10.789 11.260 1.00 84.94 104 ASP A N 1
ATOM 863 C CA . ASP A 1 104 ? 1.592 -10.953 12.126 1.00 84.94 104 ASP A CA 1
ATOM 864 C C . ASP A 1 104 ? 1.684 -12.382 12.688 1.00 84.94 104 ASP A C 1
ATOM 866 O O . ASP A 1 104 ? 2.712 -13.039 12.539 1.00 84.94 104 ASP A O 1
ATOM 870 N N . GLU A 1 105 ? 0.594 -12.904 13.262 1.00 83.94 105 GLU A N 1
ATOM 871 C CA . GLU A 1 105 ? 0.523 -14.278 13.786 1.00 83.94 105 GLU A CA 1
ATOM 872 C C . GLU A 1 105 ? 0.790 -15.326 12.689 1.00 83.94 105 GLU A C 1
ATOM 874 O O . GLU A 1 105 ? 1.491 -16.316 12.920 1.00 83.94 105 GLU A O 1
ATOM 879 N N . ALA A 1 106 ? 0.253 -15.114 11.481 1.00 79.19 106 ALA A N 1
ATOM 880 C CA . ALA A 1 106 ? 0.507 -15.983 10.339 1.00 79.19 106 ALA A CA 1
ATOM 881 C C . ALA A 1 106 ? 1.981 -15.931 9.922 1.00 79.19 106 ALA A C 1
ATOM 883 O O . ALA A 1 106 ? 2.589 -16.979 9.718 1.00 79.19 106 ALA A O 1
ATOM 884 N N . LYS A 1 107 ? 2.579 -14.738 9.850 1.00 79.38 107 LYS A N 1
ATOM 885 C CA . LYS A 1 107 ? 3.992 -14.563 9.503 1.00 79.38 107 LYS A CA 1
ATOM 886 C C . LYS A 1 107 ? 4.908 -15.226 10.530 1.00 79.38 107 LYS A C 1
ATOM 888 O O . LYS A 1 107 ? 5.779 -16.007 10.152 1.00 79.38 107 LYS A O 1
ATOM 893 N N . GLU A 1 108 ? 4.663 -15.008 11.821 1.00 80.44 108 GLU A N 1
ATOM 894 C CA . GLU A 1 108 ? 5.422 -15.628 12.913 1.00 80.44 108 GLU A CA 1
ATOM 895 C C . GLU A 1 108 ? 5.390 -17.160 12.861 1.00 80.44 108 GLU A C 1
ATOM 897 O O . GLU A 1 108 ? 6.403 -17.805 13.148 1.00 80.44 108 GLU A O 1
ATOM 902 N N . GLN A 1 109 ? 4.271 -17.760 12.437 1.00 75.31 109 GLN A N 1
ATOM 903 C CA . GLN A 1 109 ? 4.171 -19.210 12.255 1.00 75.31 109 GLN A CA 1
ATOM 904 C C . GLN A 1 109 ? 5.200 -19.751 11.245 1.00 75.31 109 GLN A C 1
ATOM 906 O O . GLN A 1 109 ? 5.625 -20.899 11.385 1.00 75.31 109 GLN A O 1
ATOM 911 N N . TYR A 1 110 ? 5.614 -18.944 10.262 1.00 68.31 110 TYR A N 1
ATOM 912 C CA . TYR A 1 110 ? 6.555 -19.328 9.202 1.00 68.31 110 TYR A CA 1
ATOM 913 C C . TYR A 1 110 ? 7.953 -18.700 9.341 1.00 68.31 110 TYR A C 1
ATOM 915 O O . TYR A 1 110 ? 8.879 -19.142 8.663 1.00 68.31 110 TYR A O 1
ATOM 923 N N . THR A 1 111 ? 8.150 -17.737 10.250 1.00 67.31 111 THR A N 1
ATOM 924 C CA . THR A 1 111 ? 9.452 -17.073 10.480 1.00 67.31 111 THR A CA 1
ATOM 925 C C . THR A 1 111 ? 9.990 -17.196 11.911 1.00 67.31 111 THR A C 1
ATOM 927 O O . THR A 1 111 ? 11.044 -16.639 12.213 1.00 67.31 111 THR A O 1
ATOM 930 N N . GLY A 1 112 ? 9.290 -17.890 12.816 1.00 63.59 112 GLY A N 1
ATOM 931 C CA . GLY A 1 112 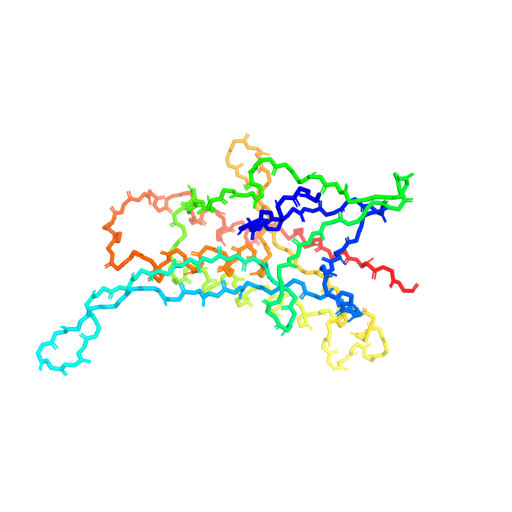? 9.671 -18.006 14.227 1.00 63.59 112 GLY A CA 1
ATOM 932 C C . GLY A 1 112 ? 11.028 -18.687 14.472 1.00 63.59 112 GLY A C 1
ATOM 933 O O . GLY A 1 112 ? 11.477 -19.527 13.692 1.00 63.59 112 GLY A O 1
ATOM 934 N N . GLU A 1 113 ? 11.663 -18.373 15.609 1.00 60.16 113 GLU A N 1
ATOM 935 C CA . GLU A 1 113 ? 13.030 -18.810 15.969 1.00 60.16 113 GLU A CA 1
ATOM 936 C C . GLU A 1 113 ? 13.251 -20.335 15.901 1.00 60.16 113 GLU A C 1
ATOM 938 O O . GLU A 1 113 ? 14.359 -20.802 15.634 1.00 60.16 113 GLU A O 1
ATOM 943 N N . ASN A 1 114 ? 12.190 -21.127 16.078 1.00 60.34 114 ASN A N 1
ATOM 944 C CA . ASN A 1 114 ? 12.239 -22.591 16.018 1.00 60.34 114 ASN A CA 1
ATOM 945 C C . ASN A 1 114 ? 12.405 -23.161 14.594 1.00 60.34 114 ASN A C 1
ATOM 947 O O . ASN A 1 114 ? 12.606 -24.366 14.451 1.00 60.34 114 ASN A O 1
ATOM 951 N N . LEU A 1 115 ? 12.320 -22.332 13.548 1.00 59.16 115 LEU A N 1
ATOM 952 C CA . LEU A 1 115 ? 12.407 -22.757 12.144 1.00 59.16 115 LEU A CA 1
ATOM 953 C C . LEU A 1 115 ? 13.827 -22.669 11.560 1.00 59.16 115 LEU A C 1
ATOM 955 O O . LEU A 1 115 ? 14.049 -23.088 10.423 1.00 59.16 115 LEU A O 1
ATOM 959 N N . GLY A 1 116 ? 14.804 -22.169 12.325 1.00 67.62 116 GLY A N 1
ATOM 960 C CA . GLY A 1 116 ? 16.218 -22.179 11.940 1.00 67.62 116 GLY A CA 1
ATOM 961 C C . GLY A 1 116 ? 16.487 -21.514 10.582 1.00 67.62 116 GLY A C 1
ATOM 962 O O . GLY A 1 116 ? 16.060 -20.389 10.336 1.00 67.62 116 GLY A O 1
ATOM 963 N N . GLU A 1 117 ? 17.215 -22.196 9.691 1.00 64.25 117 GLU A N 1
ATOM 964 C CA . GLU A 1 117 ? 17.532 -21.679 8.347 1.00 64.25 117 GLU A CA 1
ATOM 965 C C . GLU A 1 117 ? 16.306 -21.564 7.433 1.00 64.25 117 GLU A C 1
ATOM 967 O O . GLU A 1 117 ? 16.272 -20.672 6.591 1.00 64.25 117 GLU A O 1
ATOM 972 N N . ILE A 1 118 ? 15.273 -22.388 7.639 1.00 62.34 118 ILE A N 1
ATOM 973 C CA . ILE A 1 118 ? 14.025 -22.317 6.865 1.00 62.34 118 ILE A CA 1
ATOM 974 C C . ILE A 1 118 ? 13.282 -21.015 7.185 1.00 62.34 118 ILE A C 1
ATOM 976 O O . ILE A 1 118 ? 12.772 -20.368 6.281 1.00 62.34 118 ILE A O 1
ATOM 980 N N . GLY A 1 119 ? 13.295 -20.560 8.440 1.00 59.06 119 GLY A N 1
ATOM 981 C CA . GLY A 1 119 ? 12.679 -19.281 8.815 1.00 59.06 119 GLY A CA 1
ATOM 982 C C . GLY A 1 119 ? 13.301 -18.066 8.111 1.00 59.06 119 GLY A C 1
ATOM 983 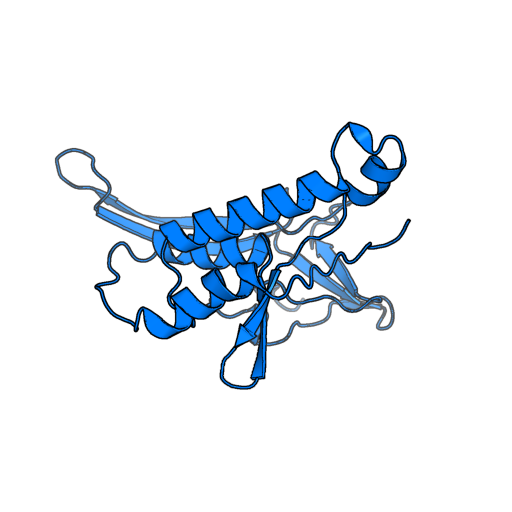O O . GLY A 1 119 ? 12.609 -17.081 7.867 1.00 59.06 119 GLY A O 1
ATOM 984 N N . LYS A 1 120 ? 14.586 -18.143 7.723 1.00 64.62 120 LYS A N 1
ATOM 985 C CA . LYS A 1 120 ? 15.266 -17.075 6.965 1.00 64.62 120 LYS A CA 1
ATOM 986 C C . LYS A 1 120 ? 14.772 -16.970 5.523 1.00 64.62 120 LYS A C 1
ATOM 988 O O . LYS A 1 120 ? 14.747 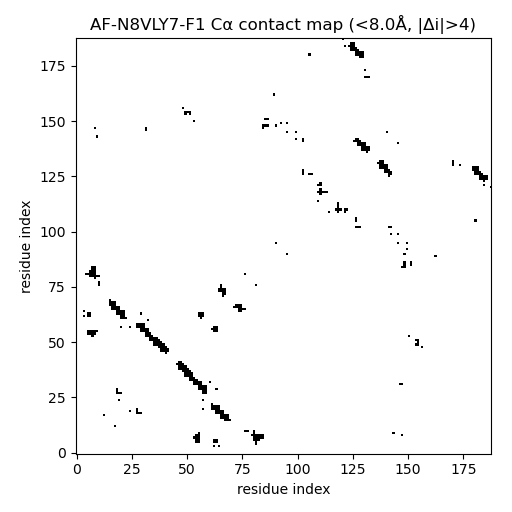-15.871 4.988 1.00 64.62 120 LYS A O 1
ATOM 993 N N . ILE A 1 121 ? 14.350 -18.087 4.926 1.00 63.12 121 ILE A N 1
ATOM 994 C CA . ILE A 1 121 ? 13.756 -18.129 3.579 1.00 63.12 121 ILE A CA 1
ATOM 995 C C . ILE A 1 121 ? 12.456 -17.318 3.563 1.00 63.12 121 ILE A C 1
ATOM 997 O O . ILE A 1 121 ? 12.237 -16.490 2.690 1.00 63.12 121 ILE A O 1
ATOM 1001 N N . PHE A 1 122 ? 11.622 -17.494 4.587 1.00 60.78 122 PHE A N 1
ATOM 1002 C CA . PHE A 1 122 ? 10.325 -16.824 4.692 1.00 60.78 122 PHE A CA 1
ATOM 1003 C C . PHE A 1 122 ? 10.395 -15.417 5.293 1.00 60.78 122 PHE A C 1
ATOM 1005 O O . PHE A 1 122 ? 9.376 -14.735 5.382 1.00 60.78 122 PHE A O 1
ATOM 1012 N N . GLN A 1 123 ? 11.580 -14.942 5.693 1.00 60.91 123 GLN A N 1
ATOM 1013 C CA . GLN A 1 123 ? 11.746 -13.607 6.275 1.00 60.91 123 GLN A CA 1
ATOM 1014 C C . GLN A 1 123 ? 11.284 -12.497 5.316 1.00 60.91 123 GLN A C 1
ATOM 1016 O O . GLN A 1 123 ? 10.809 -11.445 5.759 1.00 60.91 123 GLN A O 1
ATOM 1021 N N . HIS A 1 124 ? 11.401 -12.757 4.014 1.00 60.81 124 HIS A N 1
ATOM 1022 C CA . HIS A 1 124 ? 11.008 -11.854 2.939 1.00 60.81 124 HIS A CA 1
ATOM 1023 C C . HIS A 1 124 ? 9.704 -12.255 2.242 1.00 60.81 124 HIS A C 1
ATOM 1025 O O . HIS A 1 124 ? 9.273 -11.532 1.356 1.00 60.81 124 HIS A O 1
ATOM 1031 N N . ALA A 1 125 ? 9.057 -13.346 2.664 1.00 64.62 125 ALA A N 1
ATOM 1032 C CA . ALA A 1 125 ? 7.804 -13.779 2.061 1.00 64.62 125 ALA A CA 1
ATOM 1033 C C . ALA A 1 125 ? 6.691 -12.748 2.291 1.00 64.62 125 ALA A C 1
ATOM 1035 O O . ALA A 1 125 ? 6.561 -12.170 3.386 1.00 64.62 125 ALA A O 1
ATOM 1036 N N . SER A 1 126 ? 5.877 -12.551 1.256 1.00 69.19 126 SER A N 1
ATOM 1037 C CA . SER A 1 126 ? 4.624 -11.820 1.362 1.00 69.19 126 SER A CA 1
ATOM 1038 C C . SER A 1 126 ? 3.591 -12.705 2.067 1.00 69.19 126 SER A C 1
ATOM 1040 O O . SER A 1 126 ? 3.597 -13.934 1.965 1.00 69.19 126 SER A O 1
ATOM 1042 N N . VAL A 1 127 ? 2.736 -12.079 2.875 1.00 76.94 127 VAL A N 1
ATOM 1043 C CA . VAL A 1 127 ? 1.679 -12.775 3.615 1.00 76.94 127 VAL A CA 1
ATOM 1044 C C . VAL A 1 127 ? 0.367 -12.093 3.295 1.00 76.94 127 VAL A C 1
ATOM 1046 O O . VAL A 1 127 ? 0.247 -10.874 3.431 1.00 76.94 127 VAL A O 1
ATOM 1049 N N . ALA A 1 128 ? -0.612 -12.896 2.899 1.00 81.56 128 ALA A N 1
ATOM 1050 C CA . ALA A 1 128 ? -1.958 -12.443 2.619 1.00 81.56 128 ALA A CA 1
ATOM 1051 C C . ALA A 1 128 ? -2.989 -13.294 3.369 1.00 81.56 128 ALA A C 1
ATOM 1053 O O . ALA A 1 128 ? -2.780 -14.475 3.657 1.00 81.56 128 ALA A O 1
ATOM 1054 N N . ILE A 1 129 ? -4.131 -12.682 3.668 1.00 81.88 129 ILE A N 1
ATOM 1055 C CA . ILE A 1 129 ? -5.351 -13.377 4.075 1.00 81.88 129 ILE A CA 1
ATOM 1056 C C . ILE A 1 129 ? -6.294 -13.369 2.879 1.00 81.88 129 ILE A C 1
ATOM 1058 O O . ILE A 1 129 ? -6.663 -12.304 2.394 1.00 81.88 129 ILE A O 1
ATOM 1062 N N . GLU A 1 130 ? -6.723 -14.543 2.433 1.00 83.88 130 GLU A N 1
ATOM 1063 C CA . GLU A 1 130 ? -7.774 -14.675 1.426 1.00 83.88 130 GLU A CA 1
ATOM 1064 C C . GLU A 1 130 ? -9.122 -14.908 2.111 1.00 83.88 130 GLU A C 1
ATOM 1066 O O . GLU A 1 130 ? -9.295 -15.860 2.876 1.00 83.88 130 GLU A O 1
ATOM 1071 N N . ALA A 1 131 ? -10.089 -14.037 1.832 1.00 76.06 131 ALA A N 1
ATOM 1072 C CA . ALA A 1 131 ? -11.459 -14.153 2.307 1.00 76.06 131 ALA A CA 1
ATOM 1073 C C . ALA A 1 131 ? -12.408 -14.325 1.119 1.00 76.06 131 ALA A C 1
ATOM 1075 O O . ALA A 1 131 ? -12.483 -13.468 0.244 1.00 76.06 131 ALA A O 1
ATOM 1076 N N . THR A 1 132 ? -13.166 -15.421 1.091 1.00 79.06 132 THR A N 1
ATOM 1077 C CA . THR A 1 132 ? -14.233 -15.597 0.099 1.00 79.06 132 THR A CA 1
ATOM 1078 C C . THR A 1 132 ? -15.470 -14.813 0.525 1.00 79.06 132 THR A C 1
ATOM 1080 O O . THR A 1 132 ? -16.046 -15.056 1.587 1.00 79.06 132 THR A O 1
ATOM 1083 N N . LEU A 1 133 ? -15.881 -13.870 -0.313 1.00 73.75 133 LEU A N 1
ATOM 1084 C CA . LEU A 1 133 ? -17.064 -13.044 -0.137 1.00 73.75 133 LEU A CA 1
ATOM 1085 C C . LEU A 1 133 ? -18.336 -13.828 -0.490 1.00 73.75 133 LEU A C 1
ATOM 1087 O O . LEU A 1 133 ? -18.308 -14.854 -1.171 1.00 73.75 133 LEU A O 1
ATOM 1091 N N . LYS A 1 134 ? -19.499 -13.333 -0.051 1.00 68.81 134 LYS A N 1
ATOM 1092 C CA . LYS A 1 134 ? -20.793 -14.003 -0.291 1.00 68.81 134 LYS A CA 1
ATOM 1093 C C . LYS A 1 134 ? -21.152 -14.151 -1.770 1.00 68.81 134 LYS A C 1
ATOM 1095 O O . LYS A 1 134 ? -21.894 -15.062 -2.128 1.00 68.81 134 LYS A O 1
ATOM 1100 N N . ASN A 1 135 ? -20.663 -13.247 -2.610 1.00 73.69 135 ASN A N 1
ATOM 1101 C CA . ASN A 1 135 ? -20.852 -13.290 -4.057 1.00 73.69 135 ASN A CA 1
ATOM 1102 C C . ASN A 1 135 ? -19.904 -14.288 -4.756 1.00 73.69 135 ASN A C 1
ATOM 1104 O O . ASN A 1 135 ? -20.053 -14.509 -5.954 1.00 73.69 135 ASN A O 1
ATOM 1108 N N . GLY A 1 136 ? -18.991 -14.925 -4.014 1.00 72.38 136 GLY A N 1
ATOM 1109 C CA . GLY A 1 136 ? -18.008 -15.878 -4.525 1.00 72.38 136 GLY A CA 1
ATOM 1110 C C . GLY A 1 136 ? -16.653 -15.260 -4.868 1.00 72.38 136 GLY A C 1
ATOM 1111 O O . GLY A 1 136 ? -15.725 -16.013 -5.160 1.00 72.38 136 GLY A O 1
ATOM 1112 N N . ASP A 1 137 ? -16.518 -13.935 -4.797 1.00 74.88 137 ASP A N 1
ATOM 1113 C CA . ASP A 1 137 ? -15.252 -13.253 -5.057 1.00 74.88 137 ASP A CA 1
ATOM 1114 C C . ASP A 1 137 ? -14.249 -13.514 -3.928 1.00 74.88 137 ASP A C 1
ATOM 1116 O O . ASP A 1 137 ? -14.623 -13.782 -2.784 1.00 74.88 137 ASP A O 1
ATOM 1120 N N . ILE A 1 138 ? -12.957 -13.431 -4.242 1.00 77.50 138 ILE A N 1
ATOM 1121 C CA . ILE A 1 138 ? -11.882 -13.574 -3.259 1.00 77.50 138 ILE A CA 1
ATOM 1122 C C . ILE A 1 138 ? -11.313 -12.189 -2.970 1.00 77.50 138 ILE A C 1
ATOM 1124 O O . ILE A 1 138 ? -10.790 -11.523 -3.858 1.00 77.50 138 ILE A O 1
ATOM 1128 N N . LEU A 1 139 ? -11.394 -11.775 -1.710 1.00 80.88 139 LEU A N 1
ATOM 1129 C CA . LEU A 1 139 ? -10.710 -10.602 -1.195 1.00 80.88 139 LEU A CA 1
ATOM 1130 C C . LEU A 1 139 ? -9.352 -11.026 -0.633 1.00 80.88 139 LEU A C 1
ATOM 1132 O O . LEU A 1 139 ? -9.289 -11.738 0.371 1.00 80.88 139 LEU A O 1
ATOM 1136 N N . ARG A 1 140 ? -8.272 -10.573 -1.271 1.00 84.38 140 ARG A N 1
ATOM 1137 C CA . ARG A 1 140 ? -6.899 -10.738 -0.784 1.00 84.38 140 ARG A CA 1
ATOM 1138 C C . ARG A 1 140 ? -6.524 -9.528 0.073 1.00 84.38 140 ARG A C 1
ATOM 1140 O O . ARG A 1 140 ? -6.560 -8.396 -0.397 1.00 84.38 140 ARG A O 1
ATOM 1147 N N . ILE A 1 141 ? -6.192 -9.769 1.337 1.00 85.94 141 ILE A N 1
ATOM 1148 C CA . ILE A 1 141 ? -5.858 -8.744 2.331 1.00 85.94 141 ILE A CA 1
ATOM 1149 C C . ILE A 1 141 ? -4.376 -8.876 2.675 1.00 85.94 141 ILE A C 1
ATOM 1151 O O . ILE A 1 141 ? -3.969 -9.869 3.278 1.00 85.94 141 ILE A O 1
ATOM 1155 N N . THR A 1 142 ? -3.583 -7.869 2.319 1.00 87.75 142 THR A N 1
ATOM 1156 C CA . THR A 1 142 ? -2.149 -7.768 2.639 1.00 87.75 142 THR A CA 1
ATOM 1157 C C . THR A 1 142 ? -1.886 -6.618 3.615 1.00 87.75 142 THR A C 1
ATOM 1159 O O . THR A 1 142 ? -2.805 -5.878 3.975 1.00 87.75 142 THR A O 1
ATOM 1162 N N . TYR A 1 143 ? -0.637 -6.441 4.056 1.00 86.69 143 TYR A N 1
ATOM 1163 C CA . TYR A 1 143 ? -0.265 -5.267 4.854 1.00 86.69 143 TYR A CA 1
ATOM 1164 C C . TYR A 1 143 ? -0.460 -3.968 4.070 1.00 86.69 143 TYR A C 1
ATOM 1166 O O . TYR A 1 143 ? -0.984 -3.004 4.616 1.00 86.69 143 TYR A O 1
ATOM 1174 N N . GLU A 1 144 ? -0.100 -3.969 2.788 1.00 87.69 144 GLU A N 1
ATOM 1175 C CA . GLU A 1 144 ? -0.226 -2.825 1.888 1.00 87.69 144 GLU A CA 1
ATOM 1176 C C . GLU A 1 144 ? -1.697 -2.434 1.729 1.00 87.69 144 GLU A C 1
ATOM 1178 O O . GLU A 1 144 ? -2.035 -1.266 1.893 1.00 87.69 144 GLU A O 1
ATOM 1183 N N . TYR A 1 145 ? -2.583 -3.419 1.532 1.00 87.31 145 TYR A N 1
ATOM 1184 C CA . TYR A 1 145 ? -4.028 -3.188 1.500 1.00 87.31 145 TYR A CA 1
ATOM 1185 C C . TYR A 1 145 ? -4.523 -2.505 2.785 1.00 87.31 145 TYR A C 1
ATOM 1187 O O . TYR A 1 145 ? -5.284 -1.542 2.732 1.00 87.31 145 TYR A O 1
ATOM 1195 N N . LEU A 1 146 ? -4.094 -2.985 3.957 1.00 88.94 146 LEU A N 1
ATOM 1196 C CA . LEU A 1 146 ? -4.506 -2.398 5.235 1.00 88.94 146 LEU A CA 1
ATOM 1197 C C . LEU A 1 146 ? -3.960 -0.978 5.428 1.00 88.94 146 LEU A C 1
ATOM 1199 O O . LEU A 1 146 ? -4.693 -0.131 5.933 1.00 88.94 146 LEU A O 1
ATOM 1203 N N . ASP A 1 147 ? -2.725 -0.708 5.001 1.00 87.81 147 ASP A N 1
ATOM 1204 C CA . ASP A 1 147 ? -2.108 0.621 5.075 1.00 87.81 147 ASP A CA 1
ATOM 1205 C C . ASP A 1 147 ? -2.835 1.632 4.171 1.00 87.81 147 ASP A C 1
ATOM 1207 O O . ASP A 1 147 ? -3.082 2.771 4.579 1.00 87.81 147 ASP A O 1
ATOM 1211 N N . GLU A 1 148 ? -3.238 1.213 2.966 1.00 88.19 148 GLU A N 1
ATOM 1212 C CA . GLU A 1 148 ? -4.046 2.019 2.043 1.00 88.19 148 GLU A CA 1
ATOM 1213 C C . GLU A 1 148 ? -5.420 2.362 2.639 1.00 88.19 148 GLU A C 1
ATOM 1215 O O . GLU A 1 148 ? -5.861 3.508 2.558 1.00 88.19 148 GLU A O 1
ATOM 1220 N N . ILE A 1 149 ? -6.098 1.395 3.270 1.00 87.81 149 ILE A N 1
ATOM 1221 C CA . ILE A 1 149 ? -7.409 1.623 3.897 1.00 87.81 149 ILE A CA 1
ATOM 1222 C C . ILE A 1 149 ? -7.276 2.472 5.171 1.00 87.81 149 ILE A C 1
ATOM 1224 O O . ILE A 1 149 ? -8.091 3.368 5.401 1.00 87.81 149 ILE A O 1
ATOM 1228 N N . GLU A 1 150 ? -6.247 2.248 5.992 1.00 86.62 150 GLU A N 1
ATOM 1229 C CA . GLU A 1 150 ? -5.976 3.043 7.197 1.00 86.62 150 GLU A CA 1
ATOM 1230 C C . GLU A 1 150 ? -5.694 4.516 6.852 1.00 86.62 150 GLU A C 1
ATOM 1232 O O . GLU A 1 150 ? -6.154 5.426 7.550 1.00 86.62 150 GLU A O 1
ATOM 1237 N N . ALA A 1 151 ? -5.020 4.780 5.729 1.00 82.56 151 ALA A N 1
ATOM 1238 C CA . ALA A 1 151 ? -4.783 6.131 5.228 1.00 82.56 151 ALA A CA 1
ATOM 1239 C C . ALA A 1 151 ? -6.076 6.939 4.992 1.00 82.56 151 ALA A C 1
ATOM 1241 O O . ALA A 1 151 ? -6.072 8.161 5.173 1.00 82.56 151 ALA A O 1
ATOM 1242 N N . LEU A 1 152 ? -7.196 6.285 4.663 1.00 81.12 152 LEU A N 1
ATOM 1243 C CA . LEU A 1 152 ? -8.493 6.942 4.444 1.00 81.12 152 LEU A CA 1
ATOM 1244 C C . LEU A 1 152 ? -9.097 7.508 5.737 1.00 81.12 152 LEU A C 1
ATOM 1246 O O . LEU A 1 152 ? -9.751 8.554 5.713 1.00 81.12 152 LEU A O 1
ATOM 1250 N N . PHE A 1 153 ? -8.840 6.870 6.883 1.00 75.38 153 PHE A N 1
ATOM 1251 C CA . PHE A 1 153 ? -9.313 7.345 8.190 1.00 75.38 153 PHE A CA 1
ATOM 1252 C C . PHE A 1 153 ? -8.646 8.651 8.612 1.00 75.38 153 PHE A C 1
ATOM 1254 O O . PHE A 1 153 ? -9.260 9.478 9.285 1.00 75.38 153 PHE A O 1
ATOM 1261 N N . ASN A 1 154 ? -7.408 8.871 8.173 1.00 64.75 154 ASN A N 1
ATOM 1262 C CA . ASN A 1 154 ? -6.695 10.118 8.431 1.00 64.75 154 ASN A CA 1
ATOM 1263 C C . ASN A 1 154 ? -7.223 11.284 7.577 1.00 64.75 154 ASN A C 1
ATOM 1265 O O . ASN A 1 154 ? -7.058 1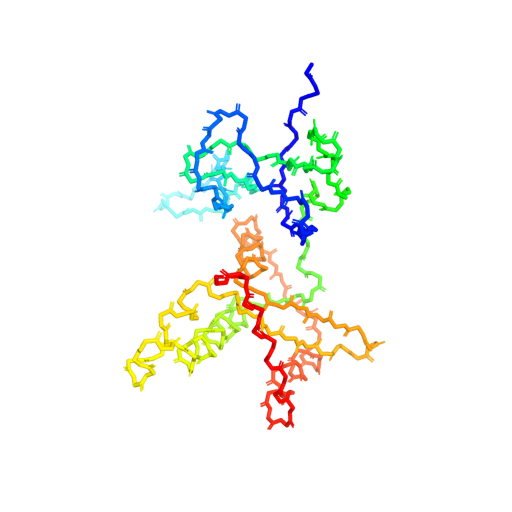2.438 7.962 1.00 64.75 154 ASN A O 1
ATOM 1269 N N . GLN A 1 155 ? -7.886 10.993 6.452 1.00 60.75 155 GLN A N 1
ATOM 1270 C CA . GLN A 1 155 ? -8.508 12.002 5.587 1.00 60.75 155 GLN A CA 1
ATOM 1271 C C . GLN A 1 155 ? -9.936 12.356 6.027 1.00 60.75 155 GLN A C 1
ATOM 1273 O O . GLN A 1 155 ? -10.384 13.487 5.845 1.00 60.75 155 GLN A O 1
ATOM 1278 N N . ASN A 1 156 ? -10.648 11.408 6.646 1.00 52.34 156 ASN A N 1
ATOM 1279 C CA . ASN A 1 156 ? -12.035 11.574 7.064 1.00 52.34 156 ASN A CA 1
ATOM 1280 C C . ASN A 1 156 ? -12.197 11.366 8.574 1.00 52.34 156 ASN A C 1
ATOM 1282 O O . ASN A 1 156 ? -12.549 10.287 9.039 1.00 52.34 156 ASN A O 1
ATOM 1286 N N . LEU A 1 157 ? -12.077 12.451 9.345 1.00 45.44 157 LEU A N 1
ATOM 1287 C CA . LEU A 1 157 ? -12.480 12.496 10.763 1.00 45.44 157 LEU A CA 1
ATOM 1288 C C . LEU A 1 157 ? -14.005 12.360 10.989 1.00 45.44 157 LEU A C 1
ATOM 1290 O O . LEU A 1 157 ? -14.479 12.584 12.098 1.00 45.44 157 LEU A O 1
ATOM 1294 N N . ASN A 1 158 ? -14.786 11.993 9.969 1.00 39.56 158 ASN A N 1
ATOM 1295 C CA . ASN A 1 158 ? -16.210 11.694 10.086 1.00 39.56 158 ASN A CA 1
ATOM 1296 C C . ASN A 1 158 ? -16.613 10.613 9.077 1.00 39.56 158 ASN A C 1
ATOM 1298 O O . ASN A 1 158 ? -16.970 10.929 7.947 1.00 39.56 158 ASN A O 1
ATOM 1302 N N . PHE A 1 159 ? -16.657 9.358 9.515 1.00 40.91 159 PHE A N 1
ATOM 1303 C CA . PHE A 1 159 ? -17.643 8.425 8.982 1.00 40.91 159 PHE A CA 1
ATOM 1304 C C . PHE A 1 159 ? -18.556 7.981 10.117 1.00 40.91 159 PHE A C 1
ATOM 1306 O O . PHE A 1 159 ? -18.130 7.366 11.094 1.00 40.91 159 PHE A O 1
ATOM 1313 N N . SER A 1 160 ? -19.815 8.403 9.997 1.00 35.97 160 SER A N 1
ATOM 1314 C CA . SER A 1 160 ? -20.932 7.942 10.806 1.00 35.97 160 SER A CA 1
ATOM 1315 C C . SER A 1 160 ? -21.273 6.494 10.468 1.00 35.97 160 SER A C 1
ATOM 1317 O O . SER A 1 160 ? -21.124 6.066 9.328 1.00 35.97 160 SER A O 1
ATOM 1319 N N . GLU A 1 161 ? -21.777 5.816 11.492 1.00 43.22 161 GLU A N 1
ATOM 1320 C CA . GLU A 1 161 ? -22.281 4.448 11.572 1.00 43.22 161 GLU A CA 1
ATOM 1321 C C . GLU A 1 161 ? -23.009 3.879 10.339 1.00 43.22 161 GLU A C 1
ATOM 1323 O O . GLU A 1 161 ? -23.743 4.573 9.636 1.00 43.22 161 GLU A O 1
ATOM 1328 N N . ALA A 1 162 ? -22.920 2.544 10.276 1.00 40.16 162 ALA A N 1
ATOM 1329 C CA . ALA A 1 162 ? -23.862 1.586 9.696 1.00 40.16 162 ALA A CA 1
ATOM 1330 C C . ALA A 1 162 ? -23.621 1.137 8.246 1.00 40.16 162 ALA A C 1
ATOM 1332 O O . ALA A 1 162 ? -24.263 1.612 7.314 1.00 40.16 162 ALA A O 1
ATOM 1333 N N . VAL A 1 163 ? -22.819 0.074 8.102 1.00 38.62 163 VAL A N 1
ATOM 1334 C CA . VAL A 1 163 ? -23.094 -1.007 7.141 1.00 38.62 163 VAL A CA 1
ATOM 1335 C C . VAL A 1 163 ? -22.962 -2.346 7.882 1.00 38.62 163 VAL A C 1
ATOM 1337 O O . VAL A 1 163 ? -22.122 -2.503 8.761 1.00 38.62 163 VAL A O 1
ATOM 1340 N N . GLU A 1 164 ? -23.899 -3.248 7.603 1.00 37.78 164 GLU A N 1
ATOM 1341 C CA . GLU A 1 164 ? -24.383 -4.347 8.445 1.00 37.78 164 GLU A CA 1
ATOM 1342 C C . GLU A 1 164 ? -23.314 -5.326 8.981 1.00 37.78 164 GLU A C 1
ATOM 1344 O O . GLU A 1 164 ? -22.634 -6.027 8.231 1.00 37.78 164 GLU A O 1
ATOM 1349 N N . ASP A 1 165 ? -23.297 -5.484 10.311 1.00 40.41 165 ASP A N 1
ATOM 1350 C CA . ASP A 1 165 ? -22.474 -6.417 11.105 1.00 40.41 165 ASP A CA 1
ATOM 1351 C C . ASP A 1 165 ? -22.487 -7.886 10.626 1.00 40.41 165 ASP A C 1
ATOM 1353 O O . ASP A 1 165 ? -21.655 -8.693 11.042 1.00 40.41 165 ASP A O 1
ATOM 1357 N N . ALA A 1 166 ? -23.429 -8.290 9.774 1.00 39.84 166 ALA A N 1
ATOM 1358 C CA . ALA A 1 166 ? -23.614 -9.686 9.385 1.00 39.84 166 ALA A CA 1
ATOM 1359 C C . ALA A 1 166 ? -22.611 -10.187 8.325 1.00 39.84 166 ALA A C 1
ATOM 1361 O O . ALA A 1 166 ? -22.359 -11.389 8.257 1.00 39.84 166 ALA A O 1
ATOM 1362 N N . GLU A 1 167 ? -22.044 -9.309 7.490 1.00 40.78 167 GLU A N 1
ATOM 1363 C CA . GLU A 1 167 ? -21.068 -9.698 6.451 1.00 40.78 167 GLU A CA 1
ATOM 1364 C C . GLU A 1 167 ? -19.635 -9.730 6.971 1.00 40.78 167 GLU A C 1
ATOM 1366 O O . GLU A 1 167 ? -18.905 -10.688 6.719 1.00 40.78 167 GLU A O 1
ATOM 1371 N N . LEU A 1 168 ? -19.264 -8.742 7.784 1.00 44.78 168 LEU A N 1
ATOM 1372 C CA . LEU A 1 168 ? -17.935 -8.649 8.386 1.00 44.78 168 LEU A CA 1
ATOM 1373 C C . LEU A 1 168 ? -17.700 -9.700 9.470 1.00 44.78 168 LEU A C 1
ATOM 1375 O O . LEU A 1 168 ? -16.610 -10.272 9.535 1.00 44.78 168 LEU A O 1
ATOM 1379 N N . ASN A 1 169 ? -18.723 -10.033 10.267 1.00 39.81 169 ASN A N 1
ATOM 1380 C CA . ASN A 1 169 ? -18.614 -11.152 11.201 1.00 39.81 169 ASN A CA 1
ATOM 1381 C C . ASN A 1 169 ? -18.364 -12.472 10.466 1.00 39.81 169 ASN A C 1
ATOM 1383 O O . ASN A 1 169 ? -17.631 -13.291 10.994 1.00 39.81 169 ASN A O 1
ATOM 1387 N N . ALA A 1 170 ? -18.856 -12.661 9.235 1.00 40.47 170 ALA A N 1
ATOM 1388 C CA . ALA A 1 170 ? -18.563 -13.860 8.449 1.00 40.47 170 ALA A CA 1
ATOM 1389 C C . ALA A 1 170 ? -17.105 -13.909 7.947 1.00 40.47 170 ALA A C 1
ATOM 1391 O O . ALA A 1 170 ? -16.515 -14.985 7.957 1.00 40.47 170 ALA A O 1
ATOM 1392 N N . ILE A 1 171 ? -16.493 -12.772 7.583 1.00 42.75 171 ILE A N 1
ATOM 1393 C CA . ILE A 1 171 ? -15.056 -12.689 7.237 1.00 42.75 171 ILE A CA 1
ATOM 1394 C C . ILE A 1 171 ? -14.188 -12.982 8.475 1.00 42.75 171 ILE A C 1
ATOM 1396 O O . ILE A 1 171 ? -13.197 -13.711 8.397 1.00 42.75 171 ILE A O 1
ATOM 1400 N N . CYS A 1 172 ? -14.592 -12.476 9.644 1.00 37.97 172 CYS A N 1
ATOM 1401 C CA . CYS A 1 172 ? -13.923 -12.750 10.916 1.00 37.97 172 CYS A CA 1
ATOM 1402 C C . CYS A 1 172 ? -14.183 -14.177 11.453 1.00 37.97 172 CYS A C 1
ATOM 1404 O O . CYS A 1 172 ? -13.278 -14.763 12.046 1.00 37.97 172 CYS A O 1
ATOM 1406 N N . ASP A 1 173 ? -15.367 -14.763 11.232 1.00 34.69 173 ASP A N 1
ATOM 1407 C CA . ASP A 1 173 ? -15.750 -16.117 11.674 1.00 34.69 173 ASP A CA 1
ATOM 1408 C C . ASP A 1 173 ? -15.305 -17.223 10.705 1.00 34.69 173 ASP A C 1
ATOM 1410 O O . ASP A 1 173 ? -15.050 -18.338 11.163 1.00 34.69 173 ASP A O 1
ATOM 1414 N N . ALA A 1 174 ? -15.102 -16.944 9.410 1.00 35.88 174 ALA A N 1
ATOM 1415 C CA . ALA A 1 174 ? -14.484 -17.883 8.460 1.00 35.88 174 ALA A CA 1
ATOM 1416 C C . ALA A 1 174 ? -13.093 -18.364 8.933 1.00 35.88 174 ALA A C 1
ATOM 1418 O O . ALA A 1 174 ? -12.655 -19.464 8.584 1.00 35.88 174 ALA A O 1
ATOM 1419 N N . ARG A 1 175 ? -12.447 -17.604 9.835 1.00 44.22 175 ARG A N 1
ATOM 1420 C CA . ARG A 1 175 ? -11.234 -18.003 10.569 1.00 44.22 175 ARG A CA 1
ATOM 1421 C C . ARG A 1 175 ? -11.382 -19.264 11.420 1.00 44.22 175 ARG A C 1
ATOM 1423 O O . ARG A 1 175 ? -10.361 -19.873 11.736 1.00 44.22 175 ARG A O 1
ATOM 1430 N N . LYS A 1 176 ? -12.594 -19.649 11.835 1.00 37.16 176 LYS A N 1
ATOM 1431 C CA . LYS A 1 176 ? -12.780 -20.850 12.664 1.00 37.16 176 LYS A CA 1
ATOM 1432 C C . LYS A 1 176 ? -12.680 -22.142 11.857 1.00 37.16 176 LYS A C 1
ATOM 1434 O O . LYS A 1 176 ? -12.163 -23.109 12.407 1.00 37.16 176 LYS A O 1
ATOM 1439 N N . ASP A 1 177 ? -13.068 -22.146 10.576 1.00 29.16 177 ASP A N 1
ATOM 1440 C CA . ASP A 1 177 ? -13.292 -23.410 9.859 1.00 29.16 177 ASP A CA 1
ATOM 1441 C C . ASP A 1 177 ? -12.527 -23.608 8.536 1.00 29.16 177 ASP A C 1
ATOM 1443 O O . ASP A 1 177 ? -12.413 -24.757 8.108 1.00 29.16 177 ASP A O 1
ATOM 1447 N N . GLN A 1 178 ? -11.932 -22.591 7.890 1.00 34.09 178 GLN A N 1
ATOM 1448 C CA . GLN A 1 178 ? -11.164 -22.813 6.646 1.00 34.09 178 GLN A CA 1
ATOM 1449 C C . GLN A 1 178 ? -9.926 -21.911 6.525 1.00 34.09 178 GLN A C 1
ATOM 1451 O O . GLN A 1 178 ? -9.970 -20.815 5.978 1.00 34.09 178 GLN A O 1
ATOM 1456 N N . LYS A 1 179 ? -8.775 -22.402 7.003 1.00 35.44 179 LYS A N 1
ATOM 1457 C CA . LYS A 1 179 ? -7.466 -21.790 6.731 1.00 35.44 179 LYS A CA 1
ATOM 1458 C C . LYS A 1 179 ? -7.036 -22.102 5.295 1.00 35.44 179 LYS A C 1
ATOM 1460 O O . LYS A 1 179 ? -6.619 -23.227 5.023 1.00 35.44 179 LYS A O 1
ATOM 1465 N N . ARG A 1 180 ? -7.035 -21.109 4.408 1.00 39.53 180 ARG A N 1
ATOM 1466 C CA . ARG A 1 180 ? -6.110 -21.090 3.268 1.00 39.53 180 ARG A CA 1
ATOM 1467 C C . ARG A 1 180 ? -5.246 -19.843 3.405 1.00 39.53 180 ARG A C 1
ATOM 1469 O O . ARG A 1 180 ? -5.686 -18.736 3.146 1.00 39.53 180 ARG A O 1
ATOM 1476 N N . ILE A 1 181 ? -4.052 -20.049 3.950 1.00 39.97 181 ILE A N 1
ATOM 1477 C CA . ILE A 1 181 ? -2.993 -19.044 3.965 1.00 39.97 181 ILE A CA 1
ATOM 1478 C C . ILE A 1 181 ? -2.197 -19.315 2.692 1.00 39.97 181 ILE A C 1
ATOM 1480 O O . ILE A 1 181 ? -1.609 -20.394 2.576 1.00 39.97 181 ILE A O 1
ATOM 1484 N N . SER A 1 182 ? -2.240 -18.396 1.734 1.00 41.75 182 SER A N 1
ATOM 1485 C CA . SER A 1 182 ? -1.297 -18.370 0.621 1.00 41.75 182 SER A CA 1
ATOM 1486 C C . SER A 1 182 ? -0.025 -17.679 1.111 1.00 41.75 182 SER A C 1
ATOM 1488 O O . SER A 1 182 ? -0.057 -16.581 1.666 1.00 41.75 182 SER A O 1
ATOM 1490 N N . VAL A 1 183 ? 1.093 -18.392 1.006 1.00 32.66 183 VAL A N 1
ATOM 1491 C CA . VAL A 1 183 ? 2.433 -17.839 1.206 1.00 32.66 183 VAL A CA 1
ATOM 1492 C C . VAL A 1 183 ? 3.087 -17.916 -0.158 1.00 32.66 183 VAL A C 1
ATOM 1494 O O . VAL A 1 183 ? 3.458 -19.009 -0.590 1.00 32.66 183 VAL A O 1
ATOM 1497 N N . ASP A 1 184 ? 3.175 -16.777 -0.832 1.00 34.47 184 ASP A N 1
ATOM 1498 C CA . ASP A 1 184 ? 3.921 -16.667 -2.077 1.00 34.47 184 ASP A CA 1
ATOM 1499 C C . ASP A 1 184 ? 5.387 -16.420 -1.704 1.00 34.47 184 ASP A C 1
ATOM 1501 O O . ASP A 1 184 ? 5.745 -15.423 -1.070 1.00 34.47 184 ASP A O 1
ATOM 1505 N N . ILE A 1 185 ? 6.235 -17.405 -2.005 1.00 27.97 185 ILE A N 1
ATOM 1506 C CA . ILE A 1 185 ? 7.686 -17.283 -1.867 1.00 27.97 185 ILE A CA 1
ATOM 1507 C C . ILE A 1 185 ? 8.178 -16.693 -3.184 1.00 27.97 185 ILE A C 1
ATOM 1509 O O . ILE A 1 185 ? 8.336 -17.428 -4.156 1.00 27.97 185 ILE A O 1
ATOM 1513 N N . GLU A 1 186 ? 8.389 -15.381 -3.220 1.00 28.23 186 GLU A N 1
ATOM 1514 C CA . GLU A 1 186 ? 9.152 -14.757 -4.300 1.00 28.23 186 GLU A CA 1
ATOM 1515 C C . GLU A 1 186 ? 10.623 -15.188 -4.163 1.00 28.23 186 GLU A C 1
ATOM 1517 O O . GLU A 1 186 ? 11.244 -14.966 -3.124 1.00 28.23 186 GLU A O 1
ATOM 1522 N N . ASP A 1 187 ? 11.095 -15.907 -5.185 1.00 30.03 187 ASP A N 1
ATOM 1523 C CA . ASP A 1 187 ? 12.450 -16.375 -5.514 1.00 30.03 187 ASP A CA 1
ATOM 1524 C C . ASP A 1 187 ? 13.523 -16.480 -4.404 1.00 30.03 187 ASP A C 1
ATOM 1526 O O . ASP A 1 187 ? 14.039 -15.497 -3.865 1.00 30.03 187 ASP A O 1
ATOM 1530 N N . LEU A 1 188 ? 13.953 -17.731 -4.172 1.00 28.47 188 LEU A N 1
ATOM 1531 C CA . LEU A 1 188 ? 15.238 -18.106 -3.559 1.00 28.47 188 LEU A CA 1
ATOM 1532 C C . LEU A 1 188 ? 16.385 -18.118 -4.574 1.00 28.47 188 LEU A C 1
ATOM 1534 O O . LEU A 1 188 ? 16.187 -18.705 -5.662 1.00 28.47 188 LEU A O 1
#

Organism: NCBI:txid70346

pLDDT: mean 74.96, std 19.44, range [27.97, 95.12]

Secondary structure (DSSP, 8-state):
-PPPPPP-SPPPPPTTEEEEETT--SS---EEEEEEEEEEE-TTS-EEEEEEEEEEE-TTSPBEEEEETTTTEEEPPPGGGGSPPP-TT---HHHHHHHHHHHHHHHHHHHSGGGHHHHHHGGG-EE-EEEE-TTS-EEEE-HHHHHHHHHHHHH-S---S-S-HHHHHHHHHGGGT-----EE----

Sequence (188 aa):
MTETQPIRQLPELEDHQEWACDNGCSDIKPRLFRNVFSESWDKDGKKLHELAEHYYTCQQGHLLSVWDNDQGGYVDLPDEAYQERENTYNFSLEQISYLRKALDEAKEQYTGENLGEIGKIFQHASVAIEATLKNGDILRITYEYLDEIEALFNQNLNFSEAVEDAELNAICDARKDQKRISVDIEDL

Nearest PDB structures (foldseek):
  4rqq-assembly3_D  TM=2.813E-01  e=1.325E+00  Homo sapiens
  4dkf-assembly1_I  TM=2.940E-01  e=1.683E+00  Homo sapiens
  7oko-assembly1_AA  TM=2.985E-01  e=5.554E+00  Salmonella enterica
  7spb-assembly1_A1  TM=3.823E-01  e=8.955E+00  Salmonella enterica subsp. enterica serovar Typhi
  7yny-assembly1_H  TM=1.634E-01  e=4.643E+00  Helicoverpa armigera nucleopolyhedrovirus

Foldseek 3Di:
DPPQAFFLADDDDDPQKDKDFPVGDPPFDKDKDKAWDDWDADPVRHTDATAIDIGIDGPVRTGIFMAGNVVRGTDDDPPVRRDQDDPPVPQDPVNLVVQVVVQVVVLCVQQPPVCPPRNVLSPPWWWWDWFQFPVRDTDTHGPSNSVSHVVVCNRDVDDDDDDDPPRVVCSVCVVVPDDDIDTDRDDD

Mean predicted aligned error: 11.1 Å